Protein AF-A0A7S1ZHS6-F1 (afdb_monomer)

Organism: Trieres chinensis (NCBI:txid1514140)

Radius of gyration: 30.87 Å; Cα contacts (8 Å, |Δi|>4): 129; chains: 1; bounding box: 52×70×88 Å

Nearest PDB structures (foldseek):
  6zw4-assembly1_E  TM=8.119E-01  e=3.359E+00  Nostoc punctiforme
  6ox7-assembly1_C  TM=4.095E-01  e=5.099E-01  Homo sapiens
  6ek7-assembly1_A  TM=5.085E-01  e=3.161E+00  Yersinia enterocolitica

Foldseek 3Di:
DDDDDDDDDDDPDDQDFDFDWDDDDPPDTDGDGDDDDPPDDDDDDDDDDDDDDDDDDDDDDDDDDDDDDDDDDDDPDDPPPPPPPPPPPPPQQDPVNLVVLVVVLVVLVVVLVVLVVVLVVLVVVLVVLVVVLVVLVVPQDPVNVVPPPVSVVVSVVSVVVSVVSVVVSVVSVVVSVVSVVVSVVSVVVSVVSVVSNCVSCVVDPVVPPD

Mean predicted aligned error: 17.46 Å

Structure (mmCIF, N/CA/C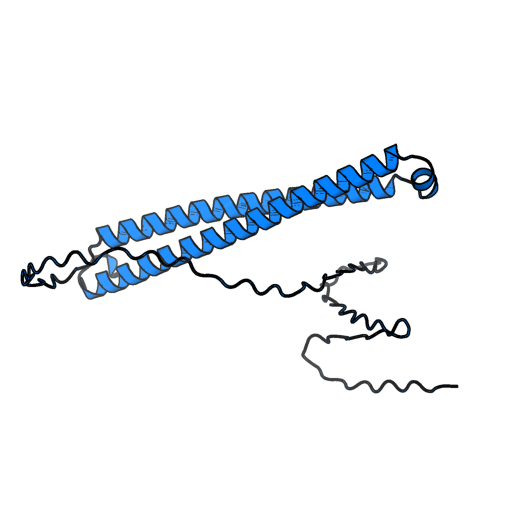/O backbone):
data_AF-A0A7S1ZHS6-F1
#
_entry.id   AF-A0A7S1ZHS6-F1
#
loop_
_atom_site.group_PDB
_atom_site.id
_atom_site.type_symbol
_atom_site.label_atom_id
_atom_site.label_alt_id
_atom_site.label_comp_id
_atom_site.label_asym_id
_atom_site.label_entity_id
_atom_site.label_seq_id
_atom_site.pdbx_PDB_ins_code
_atom_site.Cartn_x
_atom_site.Cartn_y
_atom_site.Cartn_z
_atom_site.occupancy
_atom_site.B_iso_or_equiv
_atom_site.auth_seq_id
_atom_site.auth_comp_id
_atom_site.auth_asym_id
_atom_site.auth_atom_id
_atom_site.pdbx_PDB_model_num
ATOM 1 N N . MET A 1 1 ? -16.591 4.518 -56.746 1.00 37.53 1 MET A N 1
ATOM 2 C CA . MET A 1 1 ? -17.350 5.569 -56.035 1.00 37.53 1 MET A CA 1
ATOM 3 C C . MET A 1 1 ? -18.211 4.899 -54.979 1.00 37.53 1 MET A C 1
ATOM 5 O O . MET A 1 1 ? -19.163 4.225 -55.342 1.00 37.53 1 MET A O 1
ATOM 9 N N . ALA A 1 2 ? -17.844 5.022 -53.703 1.00 32.25 2 ALA A N 1
ATOM 10 C CA . ALA A 1 2 ? -18.627 4.534 -52.571 1.00 32.25 2 ALA A CA 1
ATOM 11 C C . ALA A 1 2 ? -18.857 5.711 -51.612 1.00 32.25 2 ALA A C 1
ATOM 13 O O . ALA A 1 2 ? -17.913 6.405 -51.241 1.00 32.25 2 ALA A O 1
ATOM 14 N N . PHE A 1 3 ? -20.124 5.970 -51.299 1.00 34.00 3 PHE A N 1
ATOM 15 C CA . PHE A 1 3 ? -20.582 7.048 -50.427 1.00 34.00 3 PHE A CA 1
ATOM 16 C C . PHE A 1 3 ? -20.394 6.656 -48.956 1.00 34.00 3 PHE A C 1
ATOM 18 O O . PHE A 1 3 ? -20.941 5.645 -48.526 1.00 34.00 3 PHE A O 1
ATOM 25 N N . PHE A 1 4 ? -19.710 7.488 -48.167 1.00 33.12 4 PHE A N 1
ATOM 26 C CA . PHE A 1 4 ? -19.776 7.444 -46.703 1.00 33.12 4 PHE A CA 1
ATOM 27 C C . PHE A 1 4 ? -20.664 8.592 -46.212 1.00 33.12 4 PHE A C 1
ATOM 29 O O . PHE A 1 4 ? -20.289 9.761 -46.274 1.00 33.12 4 PHE A O 1
ATOM 36 N N . ARG A 1 5 ? -21.866 8.254 -45.735 1.00 35.94 5 ARG A N 1
ATOM 37 C CA . ARG A 1 5 ? -22.707 9.143 -44.925 1.00 35.94 5 ARG A CA 1
ATOM 38 C C . ARG A 1 5 ? -22.398 8.870 -43.455 1.00 35.94 5 ARG A C 1
ATOM 40 O O . ARG A 1 5 ? -22.750 7.808 -42.956 1.00 35.94 5 ARG A O 1
ATOM 47 N N . TYR A 1 6 ? -21.796 9.832 -42.760 1.00 38.06 6 TYR A N 1
ATOM 48 C CA . TYR A 1 6 ? -21.761 9.841 -41.297 1.00 38.06 6 TYR A CA 1
ATOM 49 C C . TYR A 1 6 ? -22.978 10.611 -40.780 1.00 38.06 6 TYR A C 1
ATOM 51 O O . TYR A 1 6 ? -23.082 11.825 -40.951 1.00 38.06 6 TYR A O 1
ATOM 59 N N . GLY A 1 7 ? -23.925 9.890 -40.181 1.00 34.59 7 GLY A N 1
ATOM 60 C CA . GLY A 1 7 ? -24.988 10.477 -39.374 1.00 34.59 7 GLY A CA 1
ATOM 61 C C . GLY A 1 7 ? -24.476 10.711 -37.956 1.00 34.59 7 GLY A C 1
ATOM 62 O O . GLY A 1 7 ? -24.289 9.758 -37.207 1.00 34.59 7 GLY A O 1
ATOM 63 N N . CYS A 1 8 ? -24.244 11.969 -37.585 1.00 35.41 8 CYS A N 1
ATOM 64 C CA . CYS A 1 8 ? -23.943 12.354 -36.206 1.00 35.41 8 CYS A CA 1
ATOM 65 C C . CYS A 1 8 ? -25.243 12.454 -35.397 1.00 35.41 8 CYS A C 1
ATOM 67 O O . CYS A 1 8 ? -25.957 13.453 -35.489 1.00 35.41 8 CYS A O 1
ATOM 69 N N . LEU A 1 9 ? -25.529 11.453 -34.564 1.00 40.00 9 LEU A N 1
ATOM 70 C CA . LEU A 1 9 ? -26.470 11.597 -33.454 1.00 40.00 9 LEU A CA 1
ATOM 71 C C . LEU A 1 9 ? -25.737 12.257 -32.279 1.00 40.00 9 LEU A C 1
ATOM 73 O O . LEU A 1 9 ? -24.867 11.667 -31.645 1.00 40.00 9 LEU A O 1
ATOM 77 N N . ARG A 1 10 ? -26.075 13.524 -32.021 1.00 43.72 10 ARG A N 1
ATOM 78 C CA . ARG A 1 10 ? -25.677 14.270 -30.821 1.00 43.72 10 ARG A CA 1
ATOM 79 C C . ARG A 1 10 ? -26.485 13.751 -29.627 1.00 43.72 10 ARG A C 1
ATOM 81 O O . ARG A 1 10 ? -27.616 14.184 -29.438 1.00 43.72 10 ARG A O 1
ATOM 88 N N . SER A 1 11 ? -25.874 12.919 -28.792 1.00 36.66 11 SER A N 1
AT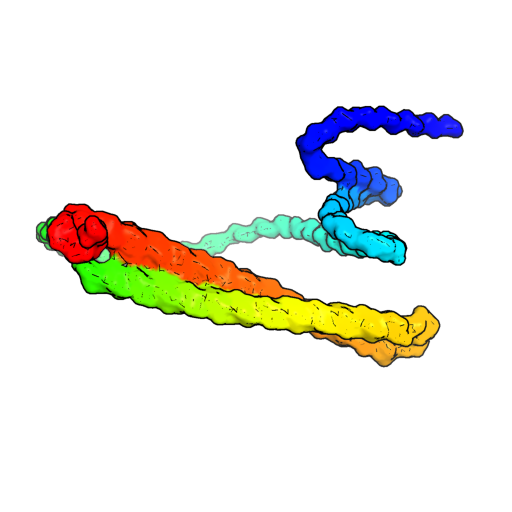OM 89 C CA . SER A 1 11 ? -26.313 12.719 -27.406 1.00 36.66 11 SER A CA 1
ATOM 90 C C . SER A 1 11 ? -25.271 13.332 -26.480 1.00 36.66 11 SER A C 1
ATOM 92 O O . SER A 1 11 ? -24.101 12.961 -26.501 1.00 36.66 11 SER A O 1
ATOM 94 N N . ARG A 1 12 ? -25.689 14.350 -25.724 1.00 51.38 12 ARG A N 1
ATOM 95 C CA . ARG A 1 12 ? -24.895 14.959 -24.655 1.00 51.38 12 ARG A CA 1
ATOM 96 C C . ARG A 1 12 ? -24.954 14.047 -23.428 1.00 51.38 12 ARG A C 1
ATOM 98 O O . ARG A 1 12 ? -26.024 13.531 -23.132 1.00 51.38 12 ARG A O 1
ATOM 105 N N . LEU A 1 13 ? -23.827 13.968 -22.717 1.00 48.91 13 LEU A N 1
ATOM 106 C CA . LEU A 1 13 ? -23.621 13.322 -21.411 1.00 48.91 13 LEU A CA 1
ATOM 107 C C . LEU A 1 13 ? -23.485 11.796 -21.447 1.00 48.91 13 LEU A C 1
ATOM 109 O O . LEU A 1 13 ? -24.378 11.096 -21.006 1.00 48.91 13 LEU A O 1
ATOM 113 N N . LEU A 1 14 ? -22.348 11.313 -21.951 1.00 50.59 14 LEU A N 1
ATOM 114 C CA . LEU A 1 14 ? -21.593 10.123 -21.515 1.00 50.59 14 LEU A CA 1
ATOM 115 C C . LEU A 1 14 ? -20.236 10.174 -22.260 1.00 50.59 14 LEU A C 1
ATOM 117 O O . LEU A 1 14 ? -20.203 10.699 -23.380 1.00 50.59 14 LEU A O 1
ATOM 121 N N . PRO A 1 15 ? -19.109 9.704 -21.687 1.00 45.34 15 PRO A N 1
ATOM 122 C CA . PRO A 1 15 ? -17.837 9.645 -22.405 1.00 45.34 15 PRO A CA 1
ATOM 123 C C . PRO A 1 15 ? -18.007 8.753 -23.639 1.00 45.34 15 PRO A C 1
ATOM 125 O O . PRO A 1 15 ? -18.284 7.559 -23.547 1.00 45.34 15 PRO A O 1
ATOM 128 N N . SER A 1 16 ? -17.916 9.369 -24.812 1.00 46.38 16 SER A N 1
ATOM 129 C CA . SER A 1 16 ? -18.114 8.729 -26.106 1.00 46.38 16 SER A CA 1
ATOM 130 C C . SER A 1 16 ? -17.002 7.714 -26.371 1.00 46.38 16 SER A C 1
ATOM 132 O O . SER A 1 16 ? -15.900 8.086 -26.770 1.00 46.38 16 SER A O 1
ATOM 134 N N . LEU A 1 17 ? -17.305 6.433 -26.165 1.00 46.34 17 LEU A N 1
ATOM 135 C CA . LEU A 1 17 ? -16.502 5.312 -26.644 1.00 46.34 17 LEU A CA 1
ATOM 136 C C . LEU A 1 17 ? -16.612 5.240 -28.172 1.00 46.34 17 LEU A C 1
ATOM 138 O O . LEU A 1 17 ? -17.626 4.810 -28.721 1.00 46.34 17 LEU A O 1
ATOM 142 N N . LEU A 1 18 ? -15.568 5.686 -28.868 1.00 50.09 18 LEU A N 1
ATOM 143 C CA . LEU A 1 18 ? -15.414 5.471 -30.304 1.00 50.09 18 LEU A CA 1
ATOM 144 C C . LEU A 1 18 ? -14.806 4.084 -30.517 1.00 50.09 18 LEU A C 1
ATOM 146 O O . LEU A 1 18 ? -13.599 3.894 -30.405 1.00 50.09 18 LEU A O 1
ATOM 150 N N . CYS A 1 19 ? -15.656 3.105 -30.811 1.00 41.56 19 CYS A N 1
ATOM 151 C CA . CYS A 1 19 ? -15.219 1.762 -31.169 1.00 41.56 19 CYS A CA 1
ATOM 152 C C . CYS A 1 19 ? -14.974 1.719 -32.685 1.00 41.56 19 CYS A C 1
ATOM 154 O O . CYS A 1 19 ? -15.925 1.737 -33.468 1.00 41.56 19 CYS A O 1
ATOM 156 N N . ALA A 1 20 ? -13.710 1.715 -33.109 1.00 49.16 20 ALA A N 1
ATOM 157 C CA . ALA A 1 20 ? -13.340 1.565 -34.512 1.00 49.16 20 ALA A CA 1
ATOM 158 C C . ALA A 1 20 ? -12.875 0.123 -34.750 1.00 49.16 20 ALA A C 1
ATOM 160 O O . ALA A 1 20 ? -11.881 -0.326 -34.186 1.00 49.16 20 ALA A O 1
ATOM 161 N N . THR A 1 21 ? -13.604 -0.618 -35.581 1.00 48.00 21 THR A N 1
ATOM 162 C CA . THR A 1 21 ? -13.220 -1.972 -35.992 1.00 48.00 21 THR A CA 1
ATOM 163 C C . THR A 1 21 ? -12.527 -1.903 -37.347 1.00 48.00 21 THR A C 1
ATOM 165 O O . THR A 1 21 ? -13.108 -1.455 -38.334 1.00 48.00 21 THR A O 1
ATOM 168 N N . ALA A 1 22 ? -11.264 -2.326 -37.398 1.00 49.38 22 ALA A N 1
ATOM 169 C CA . ALA A 1 22 ? -10.512 -2.458 -38.639 1.00 49.38 22 ALA A CA 1
ATOM 170 C C . ALA A 1 22 ? -10.355 -3.947 -38.969 1.00 49.38 22 ALA A C 1
ATOM 172 O O . ALA A 1 22 ? -9.841 -4.725 -38.167 1.00 49.38 22 ALA A O 1
ATOM 173 N N . VAL A 1 23 ? -10.817 -4.348 -40.155 1.00 44.56 23 VAL A N 1
ATOM 174 C CA . VAL A 1 23 ? -10.668 -5.718 -40.661 1.00 44.56 23 VAL A CA 1
ATOM 175 C C . VAL A 1 23 ? -9.424 -5.762 -41.542 1.00 44.56 23 VAL A C 1
ATOM 177 O O . VAL A 1 23 ? -9.417 -5.221 -42.648 1.00 44.56 23 VAL A O 1
ATOM 180 N N . LEU A 1 24 ? -8.361 -6.391 -41.042 1.00 45.78 24 LEU A N 1
ATOM 181 C CA . LEU A 1 24 ? -7.103 -6.595 -41.761 1.00 45.78 24 LEU A CA 1
ATOM 182 C C . LEU A 1 24 ? -7.091 -8.014 -42.349 1.00 45.78 24 LEU A C 1
ATOM 184 O O . LEU A 1 24 ? -6.487 -8.931 -41.806 1.00 45.78 24 LEU A O 1
ATOM 188 N N . GLY A 1 25 ? -7.778 -8.185 -43.480 1.00 56.09 25 GLY A N 1
ATOM 189 C CA . GLY A 1 25 ? -7.717 -9.403 -44.296 1.00 56.09 25 GLY A CA 1
ATOM 190 C C . GLY A 1 25 ? -8.595 -10.580 -43.831 1.00 56.09 25 GLY A C 1
ATOM 191 O O . GLY A 1 25 ? -9.274 -10.506 -42.803 1.00 56.09 25 GLY A O 1
ATOM 192 N N . PRO A 1 26 ? -8.645 -11.669 -44.627 1.00 46.19 26 PRO A N 1
ATOM 193 C CA . PRO A 1 26 ? -9.519 -12.807 -44.366 1.00 46.19 26 PRO A CA 1
ATOM 194 C C . PRO A 1 26 ? -9.005 -13.612 -43.166 1.00 46.19 26 PRO A C 1
ATOM 196 O O . PRO A 1 26 ? -8.083 -14.411 -43.293 1.00 46.19 26 PRO A O 1
ATOM 199 N N . GLY A 1 27 ? -9.621 -13.400 -42.001 1.00 51.97 27 GLY A N 1
ATOM 200 C CA . GLY A 1 27 ? -9.467 -14.266 -40.826 1.00 51.97 27 GLY A CA 1
ATOM 201 C C . GLY A 1 27 ? -9.023 -13.585 -39.531 1.00 51.97 27 GLY A C 1
ATOM 202 O O . GLY A 1 27 ? -9.041 -14.243 -38.496 1.00 51.97 27 GLY A O 1
ATOM 203 N N . ALA A 1 28 ? -8.681 -12.293 -39.544 1.00 40.38 28 ALA A N 1
ATOM 204 C CA . ALA A 1 28 ? -8.285 -11.566 -38.337 1.00 40.38 28 ALA A CA 1
ATOM 205 C C . ALA A 1 28 ? -9.134 -10.300 -38.145 1.00 40.38 28 ALA A C 1
ATOM 207 O O . ALA A 1 28 ? -9.036 -9.335 -38.905 1.00 40.38 28 ALA A O 1
ATOM 208 N N . VAL A 1 29 ? -9.971 -10.303 -37.106 1.00 44.25 29 VAL A N 1
ATOM 209 C CA . VAL A 1 29 ? -10.667 -9.104 -36.626 1.00 44.25 29 VAL A CA 1
ATOM 210 C C . VAL A 1 29 ? -9.912 -8.613 -35.399 1.00 44.25 29 VAL A C 1
ATOM 212 O O . VAL A 1 29 ? -9.957 -9.247 -34.348 1.00 44.25 29 VAL A O 1
ATOM 215 N N . VAL A 1 30 ? -9.203 -7.493 -35.533 1.00 47.81 30 VAL A N 1
ATOM 216 C CA . VAL A 1 30 ? -8.560 -6.824 -34.399 1.00 47.81 30 VAL A CA 1
ATOM 217 C C . VAL A 1 30 ? -9.503 -5.717 -33.942 1.00 47.81 30 VAL A C 1
ATOM 219 O O . VAL A 1 30 ? -9.697 -4.717 -34.634 1.00 47.81 30 VAL A O 1
ATOM 222 N N . ALA A 1 31 ? -10.138 -5.913 -32.789 1.00 45.62 31 ALA A N 1
ATOM 223 C CA . ALA A 1 31 ? -10.906 -4.859 -32.142 1.00 45.62 31 ALA A CA 1
ATOM 224 C C . ALA A 1 31 ? -9.923 -3.906 -31.449 1.00 45.62 31 ALA A C 1
ATOM 226 O O . ALA A 1 31 ? -9.252 -4.289 -30.493 1.00 45.62 31 ALA A O 1
ATOM 227 N N . VAL A 1 32 ? -9.810 -2.677 -31.956 1.00 47.56 32 VAL A N 1
ATOM 228 C CA . VAL A 1 32 ? -8.966 -1.638 -31.357 1.00 47.56 32 VAL A CA 1
ATOM 229 C C . VAL A 1 32 ? -9.861 -0.724 -30.531 1.00 47.56 32 VAL A C 1
ATOM 231 O O . VAL A 1 32 ? -10.582 0.118 -31.066 1.00 47.56 32 VAL A O 1
ATOM 234 N N . THR A 1 33 ? -9.825 -0.893 -29.213 1.00 47.94 33 THR A N 1
ATOM 235 C CA . THR A 1 33 ? -10.547 -0.020 -28.282 1.00 47.94 33 THR A CA 1
ATOM 236 C C . THR A 1 33 ? -9.626 1.126 -27.876 1.00 47.94 33 THR A C 1
ATOM 238 O O . THR A 1 33 ? -8.744 0.955 -27.038 1.00 47.94 33 THR A O 1
ATOM 241 N N . ALA A 1 34 ? -9.791 2.297 -28.493 1.00 47.62 34 ALA A N 1
ATOM 242 C CA . ALA A 1 34 ? -9.049 3.497 -28.117 1.00 47.62 34 ALA A CA 1
ATOM 243 C C . ALA A 1 34 ? -9.833 4.285 -27.056 1.00 47.62 34 ALA A C 1
ATOM 245 O O . ALA A 1 34 ? -10.930 4.778 -27.321 1.00 47.62 34 ALA A O 1
ATOM 246 N N . TYR A 1 35 ? -9.265 4.429 -25.860 1.00 42.38 35 TYR A N 1
ATOM 247 C CA . TYR A 1 35 ? -9.803 5.308 -24.824 1.00 42.38 35 TYR A CA 1
ATOM 248 C C . TYR A 1 35 ? -9.160 6.688 -24.970 1.00 42.38 35 TYR A C 1
ATOM 250 O O . TYR A 1 35 ? -7.965 6.855 -24.739 1.00 42.38 35 TYR A O 1
ATOM 258 N N . VAL A 1 36 ? -9.947 7.686 -25.374 1.00 46.47 36 VAL A N 1
ATOM 259 C CA . VAL A 1 36 ? -9.516 9.088 -25.346 1.00 46.47 36 VAL A CA 1
ATOM 260 C C . VAL A 1 36 ? -9.839 9.630 -23.959 1.00 46.47 36 VAL A C 1
ATOM 262 O O . VAL A 1 36 ? -10.987 9.964 -23.671 1.00 46.47 36 VAL A O 1
ATOM 265 N N . THR A 1 37 ? -8.843 9.696 -23.081 1.00 45.84 37 THR A N 1
ATOM 266 C CA . THR A 1 37 ? -8.978 10.409 -21.810 1.00 45.84 37 THR A CA 1
ATOM 267 C C . THR A 1 37 ? -8.998 11.918 -22.089 1.00 45.84 37 THR A C 1
ATOM 269 O O . THR A 1 37 ? -8.092 12.435 -22.750 1.00 45.84 37 THR A O 1
ATOM 272 N N . PRO A 1 38 ? -10.026 12.663 -21.640 1.00 42.56 38 PRO A N 1
ATOM 273 C CA . PRO A 1 38 ? -10.037 14.111 -21.780 1.00 42.56 38 PRO A CA 1
ATOM 274 C C . PRO A 1 38 ? -8.956 14.700 -20.868 1.00 42.56 38 PRO A C 1
ATOM 276 O O . PRO A 1 38 ? -9.128 14.818 -19.658 1.00 42.56 38 PRO A O 1
ATOM 279 N N . ARG A 1 39 ? -7.812 15.050 -21.459 1.00 41.88 39 ARG A N 1
ATOM 280 C CA . ARG A 1 39 ? -6.733 15.772 -20.783 1.00 41.88 39 ARG A CA 1
ATOM 281 C C . ARG A 1 39 ? -7.232 17.181 -20.454 1.00 41.88 39 ARG A C 1
ATOM 283 O O . ARG A 1 39 ? -7.553 17.946 -21.364 1.00 41.88 39 ARG A O 1
ATOM 290 N N . ALA A 1 40 ? -7.309 17.508 -19.163 1.00 43.91 40 ALA A N 1
ATOM 291 C CA . ALA A 1 40 ? -7.518 18.873 -18.692 1.00 43.91 40 ALA A CA 1
ATOM 292 C C . ALA A 1 40 ? -6.479 19.791 -19.354 1.00 43.91 40 ALA A C 1
ATOM 294 O O . ALA A 1 40 ? -5.293 19.464 -19.397 1.00 43.91 40 ALA A O 1
ATOM 295 N N . ALA A 1 41 ? -6.957 20.879 -19.954 1.00 45.59 41 ALA A N 1
ATOM 296 C CA . ALA A 1 41 ? -6.203 21.717 -20.873 1.00 45.59 41 ALA A CA 1
ATOM 297 C C . ALA A 1 41 ? -4.921 22.300 -20.254 1.00 45.59 41 ALA A C 1
ATOM 299 O O . ALA A 1 41 ? -5.007 23.007 -19.250 1.00 45.59 41 ALA A O 1
ATOM 300 N N . PRO A 1 42 ? -3.766 22.157 -20.925 1.00 46.34 42 PRO A N 1
ATOM 301 C CA . PRO A 1 42 ? -2.728 23.162 -20.885 1.00 46.34 42 PRO A CA 1
ATOM 302 C C . PRO A 1 42 ? -2.722 23.954 -22.194 1.00 46.34 42 PRO A C 1
ATOM 304 O O . PRO A 1 42 ? -2.911 23.438 -23.300 1.00 46.34 42 PRO A O 1
ATOM 307 N N . SER A 1 43 ? -2.529 25.252 -22.030 1.00 54.06 43 SER A N 1
ATOM 308 C CA . SER A 1 43 ? -2.291 26.210 -23.087 1.00 54.06 43 SER A CA 1
ATOM 309 C C . SER A 1 43 ? -1.015 25.865 -23.872 1.00 54.06 43 SER A C 1
ATOM 311 O O . SER A 1 43 ? -0.028 25.386 -23.326 1.00 54.06 43 SER A O 1
ATOM 313 N N . VAL A 1 44 ? -1.057 26.188 -25.167 1.00 49.94 44 VAL A N 1
ATOM 314 C CA . VAL A 1 44 ? 0.080 26.327 -26.094 1.00 49.94 44 VAL A CA 1
ATOM 315 C C . VAL A 1 44 ? 0.759 25.028 -26.572 1.00 49.94 44 VAL A C 1
ATOM 317 O O . VAL A 1 44 ? 1.704 24.516 -25.990 1.00 49.94 44 VAL A O 1
ATOM 320 N N . GLY A 1 45 ? 0.340 24.592 -27.768 1.00 52.50 45 GLY A N 1
ATOM 321 C CA . GLY A 1 45 ? 1.270 24.206 -28.838 1.00 52.50 45 GLY A CA 1
ATOM 322 C C . GLY A 1 45 ? 2.075 22.914 -28.671 1.00 52.50 45 GLY A C 1
ATOM 323 O O . GLY A 1 45 ? 3.290 22.946 -28.820 1.00 52.50 45 GLY A O 1
ATOM 324 N N . GLY A 1 46 ? 1.422 21.770 -28.447 1.00 45.69 46 GLY A N 1
ATOM 325 C CA . GLY A 1 46 ? 2.076 20.454 -28.460 1.00 45.69 46 GLY A CA 1
ATOM 326 C C . GLY A 1 46 ? 1.475 19.515 -29.507 1.00 45.69 46 GLY A C 1
ATOM 327 O O . GLY A 1 46 ? 0.267 19.283 -29.514 1.00 45.69 46 GLY A O 1
ATOM 328 N N . ARG A 1 47 ? 2.310 18.966 -30.398 1.00 51.41 47 ARG A N 1
ATOM 329 C CA . ARG A 1 47 ? 1.952 17.878 -31.328 1.00 51.41 47 ARG A CA 1
ATOM 330 C C . ARG A 1 47 ? 1.400 16.681 -30.539 1.00 51.41 47 ARG A C 1
ATOM 332 O O . ARG A 1 47 ? 2.056 16.191 -29.627 1.00 51.41 47 ARG A O 1
ATOM 339 N N . ALA A 1 48 ? 0.218 16.193 -30.915 1.00 41.88 48 ALA A N 1
ATOM 340 C CA . ALA A 1 48 ? -0.363 14.982 -30.345 1.00 41.88 48 ALA A CA 1
ATOM 341 C C . ALA A 1 48 ? 0.449 13.750 -30.782 1.00 41.88 48 ALA A C 1
ATOM 343 O O . ALA A 1 48 ? 0.436 13.381 -31.956 1.00 41.88 48 ALA A O 1
ATOM 344 N N . VAL A 1 49 ? 1.159 13.123 -29.843 1.00 48.34 49 VAL A N 1
ATOM 345 C CA . VAL A 1 49 ? 1.813 11.824 -30.045 1.00 48.34 49 VAL A CA 1
ATOM 346 C C . VAL A 1 49 ? 0.818 10.744 -29.623 1.00 48.34 49 VAL A C 1
ATOM 348 O O . VAL A 1 49 ? 0.524 10.582 -28.441 1.00 48.34 49 VAL A O 1
ATOM 351 N N . ALA A 1 50 ? 0.246 10.040 -30.599 1.00 43.03 50 ALA A N 1
ATOM 352 C CA . ALA A 1 50 ? -0.617 8.893 -30.347 1.00 43.03 50 ALA A CA 1
ATOM 353 C C . ALA A 1 50 ? 0.246 7.709 -29.881 1.00 43.03 50 ALA A C 1
ATOM 355 O O . ALA A 1 50 ? 0.986 7.121 -30.669 1.00 43.03 50 ALA A O 1
ATOM 356 N N . ARG A 1 51 ? 0.174 7.368 -28.589 1.00 45.94 51 ARG A N 1
ATOM 357 C CA . ARG A 1 51 ? 0.855 6.198 -28.023 1.00 45.94 51 ARG A CA 1
ATOM 358 C C . ARG A 1 51 ? 0.000 4.963 -28.310 1.00 45.94 51 ARG A C 1
ATOM 360 O O . ARG A 1 51 ? -1.103 4.831 -27.789 1.00 45.94 51 ARG A O 1
ATOM 367 N N . THR A 1 52 ? 0.494 4.092 -29.185 1.00 42.69 52 THR A N 1
ATOM 368 C CA . THR A 1 52 ? -0.184 2.845 -29.562 1.00 42.69 52 THR A CA 1
ATOM 369 C C . THR A 1 52 ? 0.355 1.735 -28.669 1.00 42.69 52 THR A C 1
ATOM 371 O O . THR A 1 52 ? 1.513 1.357 -28.806 1.00 42.69 52 THR A O 1
ATOM 374 N N . VAL A 1 53 ? -0.454 1.236 -27.736 1.00 44.78 53 VAL A N 1
ATOM 375 C CA . VAL A 1 53 ? -0.100 0.068 -26.917 1.00 44.78 53 VAL A CA 1
ATOM 376 C C . VAL A 1 53 ? -0.863 -1.123 -27.484 1.00 44.78 53 VAL A C 1
ATOM 378 O O . VAL A 1 53 ? -2.073 -1.240 -27.309 1.00 44.78 53 VAL A O 1
ATOM 381 N N . ALA A 1 54 ? -0.169 -1.973 -28.238 1.00 40.78 54 ALA A N 1
ATOM 382 C CA . ALA A 1 54 ? -0.721 -3.228 -28.726 1.00 40.78 54 ALA A CA 1
ATOM 383 C C . ALA A 1 54 ? -0.626 -4.269 -27.602 1.00 40.78 54 ALA A C 1
ATOM 385 O O . ALA A 1 54 ? 0.447 -4.796 -27.326 1.00 40.78 54 ALA A O 1
ATOM 386 N N . SER A 1 55 ? -1.746 -4.541 -26.930 1.00 46.81 55 SER A N 1
ATOM 387 C CA . SER A 1 55 ? -1.865 -5.657 -25.991 1.00 46.81 55 SER A CA 1
ATOM 388 C C . SER A 1 55 ? -2.350 -6.885 -26.759 1.00 46.81 55 SER A C 1
ATOM 390 O O . SER A 1 55 ? -3.506 -6.961 -27.175 1.00 46.81 55 SER A O 1
ATOM 392 N N . SER A 1 56 ? -1.448 -7.828 -27.011 1.00 47.72 56 SER A N 1
ATOM 393 C CA . SER A 1 56 ? -1.786 -9.143 -27.551 1.00 47.72 56 SER A CA 1
ATOM 394 C C . SER A 1 56 ? -2.048 -10.100 -26.391 1.00 47.72 56 SER A C 1
ATOM 396 O O . SER A 1 56 ? -1.107 -10.596 -25.774 1.00 47.72 56 SER A O 1
ATOM 398 N N . ALA A 1 57 ? -3.319 -10.354 -26.083 1.00 46.12 57 ALA A N 1
ATOM 399 C CA . ALA A 1 57 ? -3.708 -11.390 -25.133 1.00 46.12 57 ALA A CA 1
ATOM 400 C C . ALA A 1 57 ? -3.614 -12.782 -25.800 1.00 46.12 57 ALA A C 1
ATOM 402 O O . ALA A 1 57 ? -4.253 -12.994 -26.836 1.00 46.12 57 ALA A O 1
ATOM 403 N N . PRO A 1 58 ? -2.850 -13.742 -25.249 1.00 52.12 58 PRO A N 1
ATOM 404 C CA . PRO A 1 58 ? -2.868 -15.117 -25.727 1.00 52.12 58 PRO A CA 1
ATOM 405 C C . PRO A 1 58 ? -4.114 -15.856 -25.215 1.00 52.12 58 PRO A C 1
ATOM 407 O O . PRO A 1 58 ? -4.415 -15.873 -24.023 1.00 52.12 58 PRO A O 1
ATOM 410 N N . LEU A 1 59 ? -4.828 -16.492 -26.145 1.00 48.81 59 LEU A N 1
ATOM 411 C CA . LEU A 1 59 ? -5.896 -17.456 -25.882 1.00 48.81 59 LEU A CA 1
ATOM 412 C C . LEU A 1 59 ? -5.316 -18.666 -25.132 1.00 48.81 59 LEU A C 1
ATOM 414 O O . LEU A 1 59 ? -4.525 -19.425 -25.691 1.00 48.81 59 LEU A O 1
ATOM 418 N N . ALA A 1 60 ? -5.706 -18.844 -23.870 1.00 46.44 60 ALA A N 1
ATOM 419 C CA . ALA A 1 60 ? -5.338 -20.008 -23.070 1.00 46.44 60 ALA A CA 1
ATOM 420 C C . ALA A 1 60 ? -6.153 -21.249 -23.499 1.00 46.44 60 ALA A C 1
ATOM 422 O O . ALA A 1 60 ? -7.382 -21.164 -23.587 1.00 46.44 60 ALA A O 1
ATOM 423 N N . PRO A 1 61 ? -5.518 -22.410 -23.746 1.00 58.34 61 PRO A N 1
ATOM 424 C CA . PRO A 1 61 ? -6.231 -23.669 -23.916 1.00 58.34 61 PRO A CA 1
ATOM 425 C C . PRO A 1 61 ? -6.695 -24.224 -22.562 1.00 58.34 61 PRO A C 1
ATOM 427 O O . PRO A 1 61 ? -5.953 -24.249 -21.581 1.00 58.34 61 PRO A O 1
ATOM 430 N N . ALA A 1 62 ? -7.941 -24.694 -22.536 1.00 50.50 62 ALA A N 1
ATOM 431 C CA . ALA A 1 62 ? -8.531 -25.417 -21.422 1.00 50.50 62 ALA A CA 1
ATOM 432 C C . ALA A 1 62 ? -7.853 -26.785 -21.237 1.00 50.50 62 ALA A C 1
ATOM 434 O O . ALA A 1 62 ? -7.795 -27.584 -22.172 1.00 50.50 62 ALA A O 1
ATOM 435 N N . SER A 1 63 ? -7.418 -27.072 -20.010 1.00 59.19 63 SER A N 1
ATOM 436 C CA . SER A 1 63 ? -6.971 -28.400 -19.581 1.00 59.19 63 SER A CA 1
ATOM 437 C C . SER A 1 63 ? -7.944 -28.954 -18.539 1.00 59.19 63 SER A C 1
ATOM 439 O O . SER A 1 63 ? -8.102 -28.340 -17.483 1.00 59.19 63 SER A O 1
ATOM 441 N N . PRO A 1 64 ? -8.579 -30.112 -18.782 1.00 59.91 64 PRO A N 1
ATOM 442 C CA . PRO A 1 64 ? -9.272 -30.871 -17.756 1.00 59.91 64 PRO A CA 1
ATOM 443 C C . PRO A 1 64 ? -8.287 -31.853 -17.111 1.00 59.91 64 PRO A C 1
ATOM 445 O O . PRO A 1 64 ? -7.785 -32.755 -17.779 1.00 59.91 64 PRO A O 1
ATOM 448 N N . PHE A 1 65 ? -8.030 -31.723 -15.809 1.00 51.66 65 PHE A N 1
ATOM 449 C CA . PHE A 1 65 ? -7.449 -32.823 -15.042 1.00 51.66 65 PHE A CA 1
ATOM 450 C C . PHE A 1 65 ? -8.259 -33.075 -13.777 1.00 51.66 65 PHE A C 1
ATOM 452 O O . PHE A 1 65 ? -8.313 -32.274 -12.849 1.00 51.66 65 PHE A O 1
ATOM 459 N N . SER A 1 66 ? -8.926 -34.221 -13.814 1.00 54.25 66 SER A N 1
ATOM 460 C CA . SER A 1 66 ? -9.592 -34.891 -12.713 1.00 54.25 66 SER A CA 1
ATOM 461 C C . SER A 1 66 ? -8.600 -35.888 -12.112 1.00 54.25 66 SER A C 1
ATOM 463 O O . SER A 1 66 ? -7.977 -36.615 -12.884 1.00 54.25 66 SER A O 1
ATOM 465 N N . ALA A 1 67 ? -8.453 -35.933 -10.784 1.00 40.09 67 ALA A N 1
ATOM 466 C CA . ALA A 1 67 ? -8.387 -37.179 -10.006 1.00 40.09 67 ALA A CA 1
ATOM 467 C C . ALA A 1 67 ? -8.099 -36.925 -8.514 1.00 40.09 67 ALA A C 1
ATOM 469 O O . ALA A 1 67 ? -7.078 -36.362 -8.131 1.00 40.09 67 ALA A O 1
ATOM 470 N N . SER A 1 68 ? -9.041 -37.419 -7.711 1.00 49.28 68 SER A N 1
ATOM 471 C CA . SER A 1 68 ? -8.974 -37.945 -6.346 1.00 49.28 68 SER A CA 1
ATOM 472 C C . SER A 1 68 ? -7.625 -38.020 -5.625 1.00 49.28 68 SER A C 1
ATOM 474 O O . SER A 1 68 ? -6.730 -38.763 -6.020 1.00 49.28 68 SER A O 1
ATOM 476 N N . ALA A 1 69 ? -7.616 -37.472 -4.409 1.00 51.88 69 ALA A N 1
ATOM 477 C CA . ALA A 1 69 ? -6.919 -38.070 -3.276 1.00 51.88 69 ALA A CA 1
ATOM 478 C C . ALA A 1 69 ? -7.903 -38.198 -2.105 1.00 51.88 69 ALA A C 1
ATOM 480 O O . ALA A 1 69 ? -8.155 -37.265 -1.349 1.00 51.88 69 ALA A O 1
ATOM 481 N N . SER A 1 70 ? -8.507 -39.377 -2.008 1.00 51.66 70 SER A N 1
ATOM 482 C CA . SER A 1 70 ? -9.245 -39.855 -0.849 1.00 51.66 70 SER A CA 1
ATOM 483 C C . SER A 1 70 ? -8.255 -40.255 0.242 1.00 51.66 70 SER A C 1
ATOM 485 O O . SER A 1 70 ? -7.568 -41.267 0.107 1.00 51.66 70 SER A O 1
ATOM 487 N N . SER A 1 71 ? -8.203 -39.494 1.331 1.00 51.44 71 SER A N 1
ATOM 488 C CA . SER A 1 71 ? -7.617 -39.939 2.593 1.00 51.44 71 SER A CA 1
ATOM 489 C C . SER A 1 71 ? -8.739 -40.203 3.591 1.00 51.44 71 SER A C 1
ATOM 491 O O . SER A 1 71 ? -9.307 -39.311 4.215 1.00 51.44 71 SER A O 1
ATOM 493 N N . SER A 1 72 ? -9.069 -41.485 3.719 1.00 59.38 72 SER A N 1
ATOM 494 C CA . SER A 1 72 ? -9.780 -42.021 4.868 1.00 59.38 72 SER A CA 1
ATOM 495 C C . SER A 1 72 ? -8.950 -41.744 6.120 1.00 59.38 72 SER A C 1
ATOM 497 O O . SER A 1 72 ? -7.860 -42.295 6.264 1.00 59.38 72 SER A O 1
ATOM 499 N N . PHE A 1 73 ? -9.457 -40.919 7.034 1.00 59.91 73 PHE A N 1
ATOM 500 C CA . PHE A 1 73 ? -8.980 -40.932 8.410 1.00 59.91 73 PHE A CA 1
ATOM 501 C C . PHE A 1 73 ? -10.128 -41.321 9.327 1.00 59.91 73 PHE A C 1
ATOM 503 O O . PHE A 1 73 ? -11.201 -40.718 9.337 1.00 59.91 73 PHE A O 1
ATOM 510 N N . SER A 1 74 ? -9.889 -42.428 10.010 1.00 55.88 74 SER A N 1
ATOM 511 C CA . SER A 1 74 ? -10.843 -43.203 10.771 1.00 55.88 74 SER A CA 1
ATOM 512 C C . SER A 1 74 ? -11.468 -42.404 11.903 1.00 55.88 74 SER A C 1
ATOM 514 O O . SER A 1 74 ? -10.800 -41.746 12.697 1.00 55.88 74 SER A O 1
ATOM 516 N N . SER A 1 75 ? -12.780 -42.554 11.997 1.00 47.12 75 SER A N 1
ATOM 517 C CA . SER A 1 75 ? -13.613 -42.172 13.121 1.00 47.12 75 SER A CA 1
ATOM 518 C C . SER A 1 75 ? -13.152 -42.907 14.386 1.00 47.12 75 SER A C 1
ATOM 520 O O . SER A 1 75 ? -13.420 -44.096 14.548 1.00 47.12 75 SER A O 1
ATOM 522 N N . PHE A 1 76 ? -12.484 -42.205 15.302 1.00 59.19 76 PHE A N 1
ATOM 523 C CA . PHE A 1 76 ? -12.366 -42.645 16.692 1.00 59.19 76 PHE A CA 1
ATOM 524 C C . PHE A 1 76 ? -13.489 -41.968 17.484 1.00 59.19 76 PHE A C 1
ATOM 526 O O . PHE A 1 76 ? -13.385 -40.823 17.917 1.00 59.19 76 PHE A O 1
ATOM 533 N N . PHE A 1 77 ? -14.618 -42.670 17.578 1.00 49.97 77 PHE A N 1
ATOM 534 C CA . PHE A 1 77 ? -15.750 -42.299 18.419 1.00 49.97 77 PHE A CA 1
ATOM 535 C C . PHE A 1 77 ? -15.329 -42.373 19.895 1.00 49.97 77 PHE A C 1
ATOM 537 O O . PHE A 1 77 ? -15.154 -43.463 20.433 1.00 49.97 77 PHE A O 1
ATOM 544 N N . SER A 1 78 ? -15.229 -41.221 20.557 1.00 50.50 78 SER A N 1
ATOM 545 C CA . SER A 1 78 ? -15.322 -41.117 22.017 1.00 50.50 78 SER A CA 1
ATOM 546 C C . SER A 1 78 ? -16.673 -40.495 22.371 1.00 50.50 78 SER A C 1
ATOM 548 O O . SER A 1 78 ? -16.852 -39.295 22.158 1.00 50.50 78 SER A O 1
ATOM 550 N N . PRO A 1 79 ? -17.640 -41.257 22.913 1.00 55.34 79 PRO A N 1
ATOM 551 C CA . PRO A 1 79 ? -18.855 -40.691 23.467 1.00 55.34 79 PRO A CA 1
ATOM 552 C C . PRO A 1 79 ? -18.577 -40.287 24.918 1.00 55.34 79 PRO A C 1
ATOM 554 O O . PRO A 1 79 ? -18.890 -41.021 25.851 1.00 55.34 79 PRO A O 1
ATOM 557 N N . PHE A 1 80 ? -17.978 -39.114 25.122 1.00 51.56 80 PHE A N 1
ATOM 558 C CA . PHE A 1 80 ? -18.082 -38.432 26.410 1.00 51.56 80 PHE A CA 1
ATOM 559 C C . PHE A 1 80 ? -19.035 -37.255 26.242 1.00 51.56 80 PHE A C 1
ATOM 561 O O . PHE A 1 80 ? -18.637 -36.126 25.964 1.00 51.56 80 PHE A O 1
ATOM 568 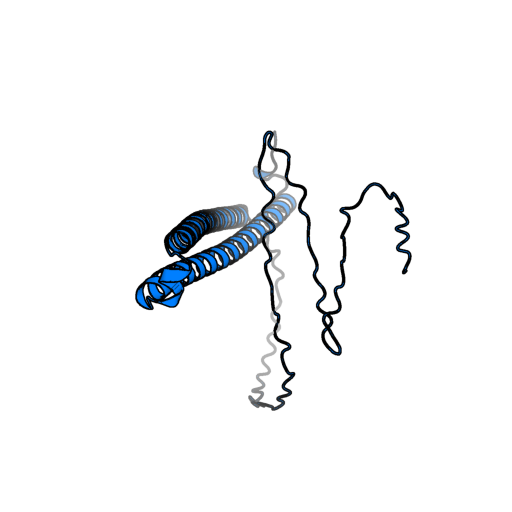N N . ALA A 1 81 ? -20.327 -37.555 26.368 1.00 53.44 81 ALA A N 1
ATOM 569 C CA . ALA A 1 81 ? -21.370 -36.559 26.538 1.00 53.44 81 ALA A CA 1
ATOM 570 C C . ALA A 1 81 ? -21.228 -35.930 27.935 1.00 53.44 81 ALA A C 1
ATOM 572 O O . ALA A 1 81 ? -21.983 -36.236 28.854 1.00 53.44 81 ALA A O 1
ATOM 573 N N . ALA A 1 82 ? -20.234 -35.059 28.101 1.00 53.38 82 ALA A N 1
ATOM 574 C CA . ALA A 1 82 ? -20.300 -34.027 29.117 1.00 53.38 82 ALA A CA 1
ATOM 575 C C . ALA A 1 82 ? -21.249 -32.959 28.584 1.00 53.38 82 ALA A C 1
ATOM 577 O O . ALA A 1 82 ? -20.926 -32.236 27.643 1.00 53.38 82 ALA A O 1
ATOM 578 N N . ALA A 1 83 ? -22.434 -32.882 29.185 1.00 53.47 83 ALA A N 1
ATOM 579 C CA . ALA A 1 83 ? -23.273 -31.704 29.105 1.00 53.47 83 ALA A CA 1
ATOM 580 C C . ALA A 1 83 ? -22.474 -30.529 29.690 1.00 53.47 83 ALA A C 1
ATOM 582 O O . ALA A 1 83 ? -22.510 -30.268 30.891 1.00 53.47 83 ALA A O 1
ATOM 583 N N . VAL A 1 84 ? -21.696 -29.853 28.840 1.00 52.78 84 VAL A N 1
ATOM 584 C CA . VAL A 1 84 ? -21.211 -28.507 29.114 1.00 52.78 84 VAL A CA 1
ATOM 585 C C . VAL A 1 84 ? -22.473 -27.668 29.182 1.00 52.78 84 VAL A C 1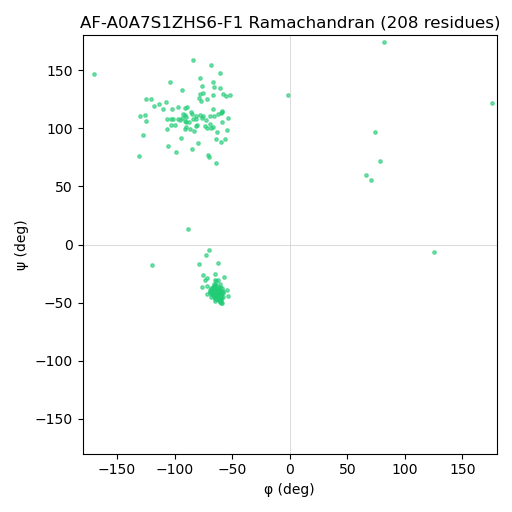
ATOM 587 O O . VAL A 1 84 ? -23.055 -27.306 28.162 1.00 52.78 84 VAL A O 1
ATOM 590 N N . ALA A 1 85 ? -22.943 -27.442 30.407 1.00 54.28 85 ALA A N 1
ATOM 591 C CA . ALA A 1 85 ? -23.817 -26.334 30.723 1.00 54.28 85 ALA A CA 1
ATOM 592 C C . ALA A 1 85 ? -23.057 -25.084 30.279 1.00 54.28 85 ALA A C 1
ATOM 594 O O . ALA A 1 85 ? -22.196 -24.571 30.992 1.00 54.28 85 ALA A O 1
ATOM 595 N N . GLY A 1 86 ? -23.284 -24.696 29.025 1.00 51.19 86 GLY A N 1
ATOM 596 C CA . GLY A 1 86 ? -22.768 -23.479 28.448 1.00 51.19 86 GLY A CA 1
ATOM 597 C C . GLY A 1 86 ? -23.395 -22.345 29.225 1.00 51.19 86 GLY A C 1
ATOM 598 O O . GLY A 1 86 ? -24.486 -21.897 28.887 1.00 51.19 86 GLY A O 1
ATOM 599 N N . SER A 1 87 ? -22.721 -21.916 30.291 1.00 51.78 87 SER A N 1
ATOM 600 C CA . SER A 1 87 ? -22.883 -20.567 30.797 1.00 51.78 87 SER A CA 1
ATOM 601 C C . SER A 1 87 ? -22.595 -19.666 29.612 1.00 51.78 87 SER A C 1
ATOM 603 O O . SER A 1 87 ? -21.440 -19.417 29.270 1.00 51.78 87 SER A O 1
ATOM 605 N N . THR A 1 88 ? -23.658 -19.204 28.964 1.00 52.66 88 THR A N 1
ATOM 606 C CA . THR A 1 88 ? -23.659 -17.984 28.171 1.00 52.66 88 THR A CA 1
ATOM 607 C C . THR A 1 88 ? -23.383 -16.852 29.153 1.00 52.66 88 THR A C 1
ATOM 609 O O . THR A 1 88 ? -24.284 -16.118 29.552 1.00 52.66 88 THR A O 1
ATOM 612 N N . ALA A 1 89 ? -22.149 -16.792 29.654 1.00 63.09 89 ALA A N 1
ATOM 613 C CA . ALA A 1 89 ? -21.659 -15.634 30.359 1.00 63.09 89 ALA A CA 1
ATOM 614 C C . ALA A 1 89 ? -21.782 -14.501 29.348 1.00 63.09 89 ALA A C 1
ATOM 616 O O . ALA A 1 89 ? -21.186 -14.571 28.271 1.00 63.09 89 ALA A O 1
ATOM 617 N N . LEU A 1 90 ? -22.653 -13.540 29.650 1.00 74.44 90 LEU A N 1
ATOM 618 C CA . LEU A 1 90 ? -22.790 -12.326 28.864 1.00 74.44 90 LEU A CA 1
ATOM 619 C C . LEU A 1 90 ? -21.384 -11.729 28.768 1.00 74.44 90 LEU A C 1
ATOM 621 O O . LEU A 1 90 ? -20.801 -11.341 29.781 1.00 74.44 90 LEU A O 1
ATOM 625 N N . ARG A 1 91 ? -20.789 -11.795 27.575 1.00 79.00 91 ARG A N 1
ATOM 626 C CA . ARG A 1 91 ? -19.449 -11.273 27.331 1.00 79.00 91 ARG A CA 1
ATOM 627 C C . ARG A 1 91 ? -19.600 -9.769 27.160 1.00 79.00 91 ARG A C 1
ATOM 629 O O . ARG A 1 91 ? -19.815 -9.308 26.048 1.00 79.00 91 ARG A O 1
ATOM 636 N N . LEU A 1 92 ? -19.554 -9.060 28.281 1.00 88.81 92 LEU A N 1
ATOM 637 C CA . LEU A 1 92 ? -19.557 -7.602 28.311 1.00 88.81 92 LEU A CA 1
ATOM 638 C C . LEU A 1 92 ? -18.269 -7.088 27.663 1.00 88.81 92 LEU A C 1
ATOM 640 O O . LEU A 1 92 ? -17.194 -7.634 27.932 1.00 88.81 92 LEU A O 1
ATOM 644 N N . VAL A 1 93 ? -18.382 -6.068 26.814 1.00 93.12 93 VAL A N 1
ATOM 645 C CA . VAL A 1 93 ? -17.221 -5.423 26.181 1.00 93.12 93 VAL A CA 1
ATOM 646 C C . VAL A 1 93 ? -16.680 -4.357 27.124 1.00 93.12 93 VAL A C 1
ATOM 648 O O . VAL A 1 93 ? -17.352 -3.370 27.421 1.00 93.12 93 VAL A O 1
ATOM 651 N N . THR A 1 94 ? -15.467 -4.556 27.634 1.00 93.81 94 THR A N 1
ATOM 652 C CA . THR A 1 94 ? -14.856 -3.609 28.572 1.00 93.81 94 THR A CA 1
ATOM 653 C C . THR A 1 94 ? -14.172 -2.459 27.835 1.00 93.81 94 THR A C 1
ATOM 655 O O . THR A 1 94 ? -13.793 -2.592 26.675 1.00 93.81 94 THR A O 1
ATOM 658 N N . GLU A 1 95 ? -13.961 -1.332 28.519 1.00 93.81 95 GLU A N 1
ATOM 659 C CA . GLU A 1 95 ? -13.203 -0.194 27.974 1.00 93.81 95 GLU A CA 1
ATOM 660 C C . GLU A 1 95 ? -11.803 -0.618 27.496 1.00 93.81 95 GLU A C 1
ATOM 662 O O . GLU A 1 95 ? -11.346 -0.193 26.439 1.00 93.81 95 GLU A O 1
ATOM 667 N N . THR A 1 96 ? -11.138 -1.513 28.234 1.00 95.19 96 THR A N 1
ATOM 668 C CA . THR A 1 96 ? -9.820 -2.040 27.852 1.00 95.19 96 THR A CA 1
ATOM 669 C C . THR A 1 96 ? -9.869 -2.807 26.530 1.00 95.19 96 THR A C 1
ATOM 671 O O . THR A 1 96 ? -8.980 -2.623 25.705 1.00 95.19 96 THR A O 1
ATOM 674 N N . ASP A 1 97 ? -10.924 -3.596 26.286 1.00 94.06 97 ASP A N 1
ATOM 675 C CA . ASP A 1 97 ? -11.092 -4.311 25.013 1.00 94.06 97 ASP A CA 1
ATOM 676 C C . ASP A 1 97 ? -11.219 -3.330 23.834 1.00 94.06 97 ASP A C 1
ATOM 678 O O . ASP A 1 97 ? -10.632 -3.550 22.773 1.00 94.06 97 ASP A O 1
ATOM 682 N N . VAL A 1 98 ? -11.958 -2.230 24.023 1.00 95.62 98 VAL A N 1
ATOM 683 C CA . VAL A 1 98 ? -12.107 -1.174 23.009 1.00 95.62 98 VAL A CA 1
ATOM 684 C C . VAL A 1 98 ? -10.766 -0.487 22.751 1.00 95.62 98 VAL A C 1
ATOM 686 O O . VAL A 1 98 ? -10.353 -0.368 21.599 1.00 95.62 98 VAL A O 1
ATOM 689 N N . LEU A 1 99 ? -10.050 -0.086 23.805 1.00 95.69 99 LEU A N 1
ATOM 690 C CA . LEU A 1 99 ? -8.748 0.579 23.684 1.00 95.69 99 LEU A CA 1
ATOM 691 C C . LEU A 1 99 ? -7.701 -0.302 22.988 1.00 95.69 99 LEU A C 1
ATOM 693 O O . LEU A 1 99 ? -6.935 0.194 22.157 1.00 95.69 99 LEU A O 1
ATOM 697 N N . ASP A 1 100 ? -7.684 -1.603 23.276 1.00 97.06 100 ASP A N 1
ATOM 698 C CA . ASP A 1 100 ? -6.783 -2.556 22.623 1.00 97.06 100 ASP A CA 1
ATOM 699 C C . ASP A 1 100 ? -7.094 -2.695 21.123 1.00 97.06 100 ASP A C 1
ATOM 701 O O . ASP A 1 100 ? -6.173 -2.770 20.297 1.00 97.06 100 ASP A O 1
ATOM 705 N N . LEU A 1 101 ? -8.379 -2.688 20.746 1.00 96.81 101 LEU A N 1
ATOM 706 C CA . LEU A 1 101 ? -8.810 -2.718 19.346 1.00 96.81 101 LEU A CA 1
ATOM 707 C C . LEU A 1 101 ? -8.456 -1.426 18.606 1.00 96.81 101 LEU A C 1
ATOM 709 O O . LEU A 1 101 ? -7.898 -1.505 17.512 1.00 96.81 101 LEU A O 1
ATOM 713 N N . VAL A 1 102 ? -8.700 -0.259 19.211 1.00 97.69 102 VAL A N 1
ATOM 714 C CA . VAL A 1 102 ? -8.318 1.045 18.639 1.00 97.69 102 VAL A CA 1
ATOM 715 C C . VAL A 1 102 ? -6.804 1.112 18.441 1.00 97.69 102 VAL A C 1
ATOM 717 O O . VAL A 1 102 ? -6.336 1.375 17.337 1.00 97.69 102 VAL A O 1
ATOM 720 N N . THR A 1 103 ? -6.024 0.750 19.462 1.00 98.06 103 THR A N 1
ATOM 721 C CA . THR A 1 103 ? -4.553 0.710 19.375 1.00 98.06 103 THR A CA 1
ATOM 722 C C . THR A 1 103 ? -4.077 -0.236 18.266 1.00 98.06 103 THR A C 1
ATOM 724 O O . THR A 1 103 ? -3.080 0.017 17.585 1.00 98.06 103 THR A O 1
ATOM 727 N N . SER A 1 104 ? -4.770 -1.360 18.073 1.00 97.69 104 SER A N 1
ATOM 728 C CA . SER A 1 104 ? -4.452 -2.311 17.005 1.00 97.69 104 SER A CA 1
ATOM 729 C C . SER A 1 104 ? -4.768 -1.746 15.619 1.00 97.69 104 SER A C 1
ATOM 731 O O . SER A 1 104 ? -3.956 -1.916 14.708 1.00 97.69 104 SER A O 1
ATOM 733 N N . ALA A 1 105 ? -5.896 -1.048 15.469 1.00 98.12 105 ALA A N 1
ATOM 734 C CA 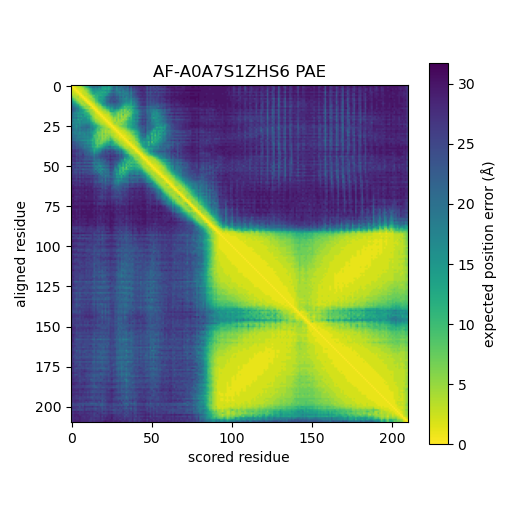. ALA A 1 105 ? -6.274 -0.364 14.236 1.00 98.12 105 ALA A CA 1
ATOM 735 C C . ALA A 1 105 ? -5.274 0.749 13.878 1.00 98.12 105 ALA A C 1
ATOM 737 O O . ALA A 1 105 ? -4.809 0.807 12.743 1.00 98.12 105 ALA A O 1
ATOM 738 N N . GLU A 1 106 ? -4.855 1.564 14.850 1.00 98.19 106 GLU A N 1
ATOM 739 C CA . GLU A 1 106 ? -3.842 2.612 14.654 1.00 98.19 106 GLU A CA 1
ATOM 740 C C . GLU A 1 106 ? -2.504 2.037 14.171 1.00 98.19 106 GLU A C 1
ATOM 742 O O . GLU A 1 106 ? -1.933 2.508 13.186 1.00 98.19 106 GLU A O 1
ATOM 747 N N . ARG A 1 107 ? -2.019 0.962 14.808 1.00 98.38 107 ARG A N 1
ATOM 748 C CA . ARG A 1 107 ? -0.783 0.282 14.381 1.00 98.38 107 ARG A CA 1
ATOM 749 C C . ARG A 1 107 ? -0.900 -0.332 12.988 1.00 98.38 107 ARG A C 1
ATOM 751 O O . ARG A 1 107 ? 0.094 -0.399 12.266 1.00 98.38 107 ARG A O 1
ATOM 758 N N . ALA A 1 108 ? -2.073 -0.843 12.621 1.00 97.94 108 ALA A N 1
ATOM 759 C CA . ALA A 1 108 ? -2.307 -1.364 11.278 1.00 97.94 108 ALA A CA 1
ATOM 760 C C . ALA A 1 108 ? -2.278 -0.236 10.238 1.00 97.94 108 ALA A C 1
ATOM 762 O O . ALA A 1 108 ? -1.629 -0.380 9.203 1.00 97.94 108 ALA A O 1
ATOM 763 N N . TRP A 1 109 ? -2.880 0.911 10.557 1.00 98.38 109 TRP A N 1
ATOM 764 C CA . TRP A 1 109 ? -2.838 2.109 9.721 1.00 98.38 109 TRP A CA 1
ATOM 765 C C . TRP A 1 109 ? -1.430 2.673 9.541 1.00 98.38 109 TRP A C 1
ATOM 767 O O . TRP A 1 109 ? -1.066 3.067 8.435 1.00 98.38 109 TRP A O 1
ATOM 777 N N . GLU A 1 110 ? -0.606 2.665 10.588 1.00 98.56 110 GLU A N 1
ATOM 778 C CA . GLU A 1 110 ? 0.796 3.075 10.487 1.00 98.56 110 GLU A CA 1
ATOM 779 C C . GLU A 1 110 ? 1.563 2.201 9.480 1.00 98.56 110 GLU A C 1
ATOM 781 O O . GLU A 1 110 ? 2.229 2.720 8.583 1.00 98.56 110 GLU A O 1
ATOM 786 N N . LYS A 1 111 ? 1.389 0.874 9.547 1.00 98.00 111 LYS A N 1
ATOM 787 C CA . LYS A 1 111 ? 1.990 -0.065 8.583 1.00 98.00 111 LYS A CA 1
ATOM 788 C C . LYS A 1 111 ? 1.469 0.139 7.163 1.00 98.00 111 LYS A C 1
ATOM 790 O O . LYS A 1 111 ? 2.252 0.10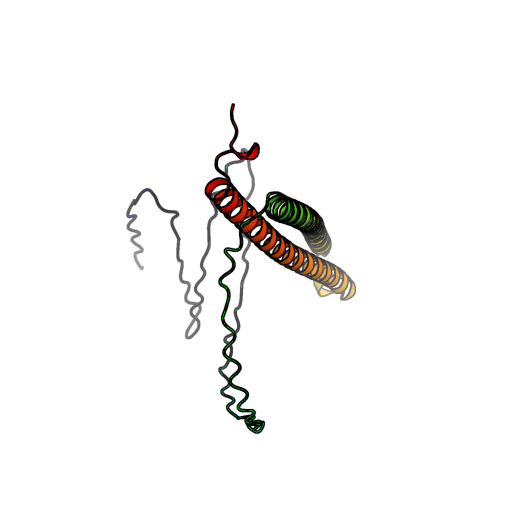5 6.215 1.00 98.00 111 LYS A O 1
ATOM 795 N N . ALA A 1 112 ? 0.162 0.346 7.011 1.00 97.94 112 ALA A N 1
ATOM 796 C CA . ALA A 1 112 ? -0.456 0.616 5.718 1.00 97.94 112 ALA A CA 1
ATOM 797 C C . ALA A 1 112 ? 0.123 1.894 5.086 1.00 97.94 112 ALA A C 1
ATOM 799 O O . ALA A 1 112 ? 0.510 1.898 3.916 1.00 97.94 112 ALA A O 1
ATOM 800 N N . LEU A 1 113 ? 0.301 2.949 5.887 1.00 98.00 113 LEU A N 1
ATOM 801 C CA . LEU A 1 113 ? 0.916 4.200 5.454 1.00 98.00 113 LEU A CA 1
ATOM 802 C C . LEU A 1 113 ? 2.386 4.020 5.042 1.00 98.00 113 LEU A C 1
ATOM 804 O O . LEU A 1 113 ? 2.818 4.584 4.035 1.00 98.00 113 LEU A O 1
ATOM 808 N N . GLU A 1 114 ? 3.172 3.254 5.799 1.00 98.38 114 GLU A N 1
ATOM 809 C CA . GLU A 1 114 ? 4.555 2.931 5.426 1.00 98.38 114 GLU A CA 1
ATOM 810 C C . GLU A 1 114 ? 4.628 2.165 4.099 1.00 98.38 114 GLU A C 1
ATOM 812 O O . GLU A 1 114 ? 5.444 2.499 3.231 1.00 98.38 114 GLU A O 1
ATOM 817 N N . ALA A 1 115 ? 3.747 1.181 3.904 1.00 98.19 115 ALA A N 1
ATOM 818 C CA . ALA A 1 115 ? 3.652 0.431 2.658 1.00 98.19 115 ALA A CA 1
ATOM 819 C C . ALA A 1 115 ? 3.259 1.333 1.480 1.00 98.19 115 ALA A C 1
ATOM 821 O O . ALA A 1 115 ? 3.888 1.265 0.421 1.00 98.19 115 ALA A O 1
ATOM 822 N N . ARG A 1 116 ? 2.296 2.246 1.671 1.00 98.12 116 ARG A N 1
ATOM 823 C CA . ARG A 1 116 ? 1.887 3.211 0.642 1.00 98.12 116 ARG A CA 1
ATOM 824 C C . ARG A 1 116 ? 3.035 4.132 0.237 1.00 98.12 116 ARG A C 1
ATOM 826 O O . ARG A 1 116 ? 3.313 4.264 -0.953 1.00 98.12 116 ARG A O 1
ATOM 833 N N . LYS A 1 117 ? 3.777 4.684 1.203 1.00 98.50 117 LYS A N 1
ATOM 834 C CA . LYS A 1 117 ? 4.978 5.499 0.935 1.00 98.50 117 LYS A CA 1
ATOM 835 C C . LYS A 1 117 ? 6.029 4.727 0.137 1.00 98.50 117 LYS A C 1
ATOM 837 O O . LYS A 1 117 ? 6.661 5.276 -0.764 1.00 98.50 117 LYS A O 1
ATOM 842 N N . ARG A 1 118 ? 6.222 3.442 0.447 1.00 98.06 118 ARG A N 1
ATOM 843 C CA . ARG A 1 118 ? 7.133 2.573 -0.308 1.00 98.06 118 ARG A CA 1
ATOM 844 C C . ARG A 1 118 ? 6.646 2.338 -1.739 1.00 98.06 118 ARG A C 1
ATOM 846 O O . ARG A 1 118 ? 7.466 2.360 -2.657 1.00 98.06 118 ARG A O 1
ATOM 853 N N . ALA A 1 119 ? 5.348 2.118 -1.935 1.00 97.88 119 ALA A N 1
ATOM 854 C CA . ALA A 1 119 ? 4.756 1.972 -3.260 1.00 97.88 119 ALA A CA 1
ATOM 855 C C . ALA A 1 119 ? 4.932 3.250 -4.100 1.00 97.88 119 ALA A C 1
ATOM 857 O O . ALA A 1 119 ? 5.357 3.170 -5.249 1.00 97.88 119 ALA A O 1
ATOM 858 N N . GLU A 1 120 ? 4.705 4.427 -3.512 1.00 98.19 120 GLU A N 1
ATOM 859 C CA . GLU A 1 120 ? 4.920 5.729 -4.164 1.00 98.19 120 GLU A CA 1
ATOM 860 C C . GLU A 1 120 ? 6.388 5.962 -4.541 1.00 98.19 120 GLU A C 1
ATOM 862 O O . GLU A 1 120 ? 6.690 6.403 -5.654 1.00 98.19 120 GLU A O 1
ATOM 867 N N . TYR A 1 121 ? 7.313 5.611 -3.644 1.00 98.19 121 TYR A N 1
ATOM 868 C CA . TYR A 1 121 ? 8.744 5.670 -3.931 1.00 98.19 121 TYR A CA 1
ATOM 869 C C . TYR A 1 121 ? 9.114 4.791 -5.134 1.00 98.19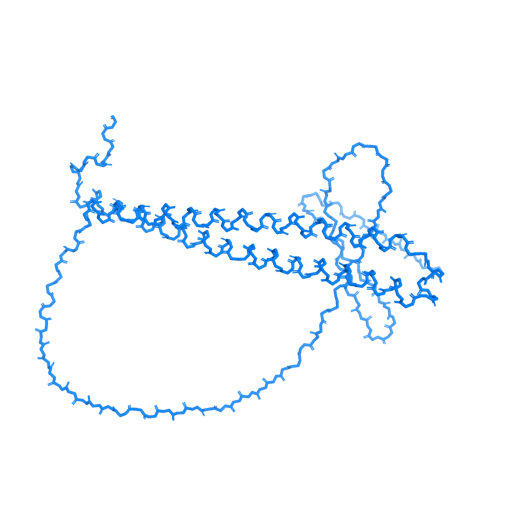 121 TYR A C 1
ATOM 871 O O . TYR A 1 121 ? 9.739 5.274 -6.077 1.00 98.19 121 TYR A O 1
ATOM 879 N N . LEU A 1 122 ? 8.676 3.526 -5.146 1.00 97.12 122 LEU A N 1
ATOM 880 C CA . LEU A 1 122 ? 8.941 2.606 -6.257 1.00 97.12 122 LEU A CA 1
ATOM 881 C C . LEU A 1 122 ? 8.254 3.043 -7.554 1.00 97.12 122 LEU A C 1
ATOM 883 O O . LEU A 1 122 ? 8.816 2.859 -8.628 1.00 97.12 122 LEU A O 1
ATOM 887 N N . SER A 1 123 ? 7.067 3.644 -7.470 1.00 97.81 123 SER A N 1
ATOM 888 C CA . SER A 1 123 ? 6.385 4.219 -8.633 1.00 97.81 123 SER A CA 1
ATOM 889 C C . SER A 1 123 ? 7.197 5.360 -9.244 1.00 97.81 123 SER A C 1
ATOM 891 O O . SER A 1 123 ? 7.318 5.444 -10.463 1.00 97.81 123 SER A O 1
ATOM 893 N N . THR A 1 124 ? 7.790 6.210 -8.405 1.00 97.69 124 THR A N 1
ATOM 894 C CA . THR A 1 124 ? 8.672 7.298 -8.850 1.00 97.69 124 THR A CA 1
ATOM 895 C C . THR A 1 124 ? 9.962 6.742 -9.464 1.00 97.69 124 THR A C 1
ATOM 897 O O . THR A 1 124 ? 10.408 7.205 -10.512 1.00 97.69 124 THR A O 1
ATOM 900 N N . GLU A 1 125 ? 10.549 5.705 -8.855 1.00 96.12 125 GLU A N 1
ATOM 901 C CA . GLU A 1 125 ? 11.715 4.994 -9.402 1.00 96.12 125 GLU A CA 1
ATOM 902 C C . GLU A 1 125 ? 11.393 4.366 -10.770 1.00 96.12 125 GLU A C 1
ATOM 904 O O . GLU A 1 125 ? 12.203 4.443 -11.692 1.00 96.12 125 GLU A O 1
ATOM 909 N N . ALA A 1 126 ? 10.194 3.793 -10.930 1.00 95.75 126 ALA A N 1
ATOM 910 C CA . ALA A 1 126 ? 9.737 3.204 -12.187 1.00 95.75 126 ALA A CA 1
ATOM 911 C C . ALA A 1 126 ? 9.569 4.257 -13.289 1.00 95.75 126 ALA A C 1
ATOM 913 O O . ALA A 1 126 ? 9.958 4.014 -14.431 1.00 95.75 126 ALA A O 1
ATOM 914 N N . GLU A 1 127 ? 9.020 5.428 -12.954 1.00 95.94 127 GLU A N 1
ATOM 915 C CA . GLU A 1 127 ? 8.909 6.556 -13.883 1.00 95.94 127 GLU A CA 1
ATOM 916 C C . GLU A 1 127 ? 10.294 7.007 -14.356 1.00 95.94 127 GLU A C 1
ATOM 918 O O . GLU A 1 127 ? 10.545 7.066 -15.560 1.00 95.94 127 GLU A O 1
ATOM 923 N N . TYR A 1 128 ? 11.233 7.197 -13.427 1.00 95.12 128 TYR A N 1
ATOM 924 C CA . TYR A 1 128 ? 12.606 7.577 -13.756 1.00 95.12 128 TYR A CA 1
ATOM 925 C C . TYR A 1 128 ? 13.332 6.526 -14.614 1.00 95.12 128 TYR A C 1
ATOM 927 O O . TYR A 1 128 ? 14.034 6.863 -15.574 1.00 95.12 128 TYR A O 1
ATOM 935 N N . ALA A 1 129 ? 13.153 5.238 -14.311 1.00 93.25 129 ALA A N 1
ATOM 936 C CA . ALA A 1 129 ? 13.724 4.154 -15.106 1.00 93.25 129 ALA A CA 1
ATOM 937 C C . ALA A 1 129 ? 13.135 4.126 -16.527 1.00 93.25 129 ALA A C 1
ATOM 939 O O . ALA A 1 129 ? 13.868 3.936 -17.499 1.00 93.25 129 ALA A O 1
ATOM 940 N N . ALA A 1 130 ? 11.830 4.377 -16.671 1.00 93.81 130 ALA A N 1
ATOM 941 C CA . ALA A 1 130 ? 11.174 4.465 -17.971 1.00 93.81 130 ALA A CA 1
ATOM 942 C C . ALA A 1 130 ? 11.653 5.677 -18.789 1.00 93.81 130 ALA A C 1
ATOM 944 O O . ALA A 1 130 ? 11.872 5.547 -19.995 1.00 93.81 130 ALA A O 1
ATOM 945 N N . GLU A 1 131 ? 11.854 6.834 -18.153 1.00 94.19 131 GLU A N 1
ATOM 946 C CA . GLU A 1 131 ? 12.449 8.015 -18.791 1.00 94.19 131 GLU A CA 1
ATOM 947 C C . GLU A 1 131 ? 13.886 7.748 -19.246 1.00 94.19 131 GLU A C 1
ATOM 949 O O . GLU A 1 131 ? 14.254 8.085 -20.371 1.00 94.19 131 GLU A O 1
ATOM 954 N N . THR A 1 132 ? 14.680 7.079 -18.408 1.00 91.88 132 THR A N 1
ATOM 955 C CA . THR A 1 132 ? 16.060 6.699 -18.737 1.00 91.88 132 THR A CA 1
ATOM 956 C C . THR A 1 132 ? 16.093 5.746 -19.931 1.00 91.88 132 THR A C 1
ATOM 958 O O . THR A 1 132 ? 16.821 5.990 -20.890 1.00 91.88 132 THR A O 1
ATOM 961 N N . ALA A 1 133 ? 15.251 4.709 -19.935 1.00 90.75 133 ALA A N 1
ATOM 962 C CA . ALA A 1 133 ? 15.152 3.773 -21.052 1.00 90.75 133 ALA A CA 1
ATOM 963 C C . ALA A 1 133 ? 14.710 4.461 -22.356 1.00 90.75 133 ALA A C 1
ATOM 965 O O . ALA A 1 133 ? 15.228 4.151 -23.431 1.00 90.75 133 ALA A O 1
ATOM 966 N N . ALA A 1 134 ? 13.786 5.423 -22.272 1.00 91.75 134 ALA A N 1
ATOM 967 C CA . ALA A 1 134 ? 13.381 6.226 -23.422 1.00 91.75 134 ALA A CA 1
ATOM 968 C C . ALA A 1 134 ? 14.540 7.089 -23.946 1.00 91.75 134 ALA A C 1
ATOM 970 O O . ALA A 1 134 ? 14.794 7.099 -25.149 1.00 91.75 134 ALA A O 1
ATOM 971 N N . ALA A 1 135 ? 15.284 7.748 -23.054 1.00 91.81 135 ALA A N 1
ATOM 972 C CA . ALA A 1 135 ? 16.442 8.557 -23.419 1.00 91.81 135 ALA A CA 1
ATOM 973 C C . ALA A 1 135 ? 17.562 7.720 -24.062 1.00 91.81 135 ALA A C 1
ATOM 975 O O . ALA A 1 135 ? 18.156 8.158 -25.046 1.00 91.81 135 ALA A O 1
ATOM 976 N N . GLU A 1 136 ? 17.842 6.512 -23.560 1.00 88.00 136 GLU A N 1
ATOM 977 C CA . GLU A 1 136 ? 18.800 5.595 -24.196 1.00 88.00 136 GLU A CA 1
ATOM 978 C C . GLU A 1 136 ? 18.323 5.152 -25.583 1.00 88.00 136 GLU A C 1
ATOM 980 O O . GLU A 1 136 ? 19.101 5.143 -26.537 1.00 88.00 136 GLU A O 1
ATOM 985 N N . SER A 1 137 ? 17.026 4.876 -25.742 1.00 88.44 137 SER A N 1
ATOM 986 C CA . SER A 1 137 ? 16.462 4.541 -27.051 1.00 88.44 137 SER A CA 1
ATOM 987 C C . SER A 1 137 ? 16.549 5.694 -28.058 1.00 88.44 137 SER A C 1
ATOM 989 O O . SER A 1 137 ? 16.653 5.426 -29.253 1.00 88.44 137 SER A O 1
ATOM 991 N N . GLU A 1 138 ? 16.488 6.953 -27.617 1.00 90.06 138 GLU A N 1
ATOM 992 C CA . GLU A 1 138 ? 16.617 8.127 -28.495 1.00 90.06 138 GLU A CA 1
ATOM 993 C C . GLU A 1 138 ? 18.062 8.388 -28.943 1.00 90.06 138 GLU A C 1
ATOM 995 O O . GLU A 1 138 ? 18.279 8.957 -30.015 1.00 90.06 138 GLU A O 1
ATOM 1000 N N . LYS A 1 139 ? 19.059 7.965 -28.153 1.00 87.69 139 LYS A N 1
ATOM 1001 C CA . LYS A 1 139 ? 20.484 8.118 -28.493 1.00 87.69 139 LYS A CA 1
ATOM 1002 C C . LYS A 1 139 ? 20.924 7.189 -29.620 1.00 87.69 139 LYS A C 1
ATOM 1004 O O . LYS A 1 139 ? 21.855 7.529 -30.346 1.00 87.69 139 LYS A O 1
ATOM 1009 N N . VAL A 1 140 ? 20.284 6.030 -29.763 1.00 86.00 140 VAL A N 1
ATOM 1010 C CA . VAL A 1 140 ? 20.650 5.041 -30.781 1.00 86.00 140 VAL A CA 1
ATOM 1011 C C . VAL A 1 140 ? 19.971 5.388 -32.101 1.00 86.00 140 VAL A C 1
ATOM 1013 O O . VAL A 1 140 ? 18.752 5.282 -32.248 1.00 86.00 140 VAL A O 1
ATOM 1016 N N . SER A 1 141 ? 20.758 5.783 -33.103 1.00 85.56 141 SER A N 1
ATOM 1017 C CA . SER A 1 141 ? 20.205 6.031 -34.433 1.00 85.56 141 SER A CA 1
ATOM 1018 C C . SER A 1 141 ? 19.727 4.723 -35.090 1.00 85.56 141 SER A C 1
ATOM 1020 O O . SER A 1 141 ? 20.282 3.651 -34.833 1.00 85.56 141 SER A O 1
ATOM 1022 N N . PRO A 1 142 ? 18.759 4.768 -36.024 1.00 79.94 142 PRO A N 1
ATOM 1023 C CA . PRO A 1 142 ? 18.301 3.568 -36.733 1.00 79.94 142 PRO A CA 1
ATOM 1024 C C . PRO A 1 142 ? 19.422 2.823 -37.482 1.00 79.94 142 PRO A C 1
ATOM 1026 O O . PRO A 1 142 ? 19.351 1.610 -37.666 1.00 79.94 142 PRO A O 1
ATOM 1029 N N . ALA A 1 143 ? 20.464 3.542 -37.913 1.00 79.81 143 ALA A N 1
ATOM 1030 C CA . ALA A 1 143 ? 21.626 2.967 -38.589 1.00 79.81 143 ALA A CA 1
ATOM 1031 C C . ALA A 1 143 ? 22.580 2.251 -37.613 1.00 79.81 143 ALA A C 1
ATOM 1033 O O . ALA A 1 143 ? 23.127 1.196 -37.941 1.00 79.81 143 ALA A O 1
ATOM 1034 N N . GLU A 1 144 ? 22.752 2.784 -36.402 1.00 75.50 144 GLU A N 1
ATOM 1035 C CA . GLU A 1 144 ? 23.521 2.143 -35.326 1.00 75.50 144 GLU A CA 1
ATOM 1036 C C . GLU A 1 144 ? 22.779 0.938 -34.754 1.00 75.50 144 GLU A C 1
ATOM 1038 O O . GLU A 1 144 ? 23.395 -0.092 -34.494 1.00 75.50 144 GLU A O 1
ATOM 1043 N N . PHE A 1 145 ? 21.450 1.012 -34.674 1.00 75.94 145 PHE A N 1
ATOM 1044 C CA . PHE A 1 145 ? 20.613 -0.120 -34.289 1.00 75.94 145 PHE A CA 1
ATOM 1045 C C . PHE A 1 145 ? 20.764 -1.302 -35.259 1.00 75.94 145 PHE A C 1
ATOM 1047 O O . PHE A 1 145 ? 20.737 -2.454 -34.848 1.00 75.94 145 PHE A O 1
ATOM 1054 N N . ALA A 1 146 ? 20.972 -1.044 -36.554 1.00 77.31 146 ALA A N 1
ATOM 1055 C CA . ALA A 1 146 ? 21.184 -2.099 -37.547 1.00 77.31 146 ALA A CA 1
ATOM 1056 C C . ALA A 1 146 ? 22.611 -2.685 -37.544 1.00 77.31 146 ALA A C 1
ATOM 1058 O O . ALA A 1 146 ? 22.831 -3.750 -38.122 1.00 77.31 146 ALA A O 1
ATOM 1059 N N . SER A 1 147 ? 23.585 -2.000 -36.934 1.00 81.31 147 SER A N 1
ATOM 1060 C CA . SER A 1 147 ? 25.013 -2.332 -37.056 1.00 81.31 147 SER A CA 1
ATOM 1061 C C . SER A 1 147 ? 25.717 -2.672 -35.738 1.00 81.31 147 SER A C 1
ATOM 1063 O O . SER A 1 147 ? 26.767 -3.311 -35.777 1.00 81.31 147 SER A O 1
ATOM 1065 N N . SER A 1 148 ? 25.150 -2.317 -34.579 1.00 86.44 148 SER A N 1
ATOM 1066 C CA . SER A 1 148 ? 25.765 -2.518 -33.262 1.00 86.44 148 SER A CA 1
ATOM 1067 C C . SER A 1 148 ? 24.865 -3.309 -32.313 1.00 86.44 148 SER A C 1
ATOM 1069 O O . SER A 1 148 ? 23.922 -2.783 -31.729 1.00 86.44 148 SER A O 1
ATOM 1071 N N . VAL A 1 149 ? 25.219 -4.576 -32.082 1.00 86.81 149 VAL A N 1
ATOM 1072 C CA . VAL A 1 149 ? 24.556 -5.438 -31.083 1.00 86.81 149 VAL A CA 1
ATOM 1073 C C . VAL A 1 149 ? 24.715 -4.881 -29.661 1.00 86.81 149 VAL A C 1
ATOM 1075 O O . VAL A 1 149 ? 23.818 -5.053 -28.842 1.00 86.81 149 VAL A O 1
ATOM 1078 N N . SER A 1 150 ? 25.815 -4.174 -29.373 1.00 84.94 150 SER A N 1
ATOM 1079 C CA . SER A 1 150 ? 26.046 -3.554 -28.059 1.00 84.94 150 SER A CA 1
ATOM 1080 C C . SER A 1 150 ? 25.033 -2.447 -27.770 1.00 84.94 150 SER A C 1
ATOM 1082 O O . SER A 1 150 ? 24.441 -2.443 -26.699 1.00 84.94 150 SER A O 1
ATOM 1084 N N . ALA A 1 151 ? 24.769 -1.567 -28.744 1.00 81.62 151 ALA A N 1
ATOM 1085 C CA . ALA A 1 151 ? 23.804 -0.476 -28.583 1.00 81.62 151 ALA A CA 1
ATOM 1086 C C . ALA A 1 151 ? 22.368 -0.996 -28.394 1.00 81.62 151 ALA A C 1
ATOM 1088 O O . ALA A 1 151 ? 21.596 -0.437 -27.622 1.00 81.62 151 ALA A O 1
ATOM 1089 N N . ILE A 1 152 ? 22.015 -2.103 -29.061 1.00 86.38 152 ILE A N 1
ATOM 1090 C CA . ILE A 1 152 ? 20.735 -2.791 -28.835 1.00 86.38 152 ILE A CA 1
ATOM 1091 C C . ILE A 1 152 ? 20.685 -3.376 -27.417 1.00 86.38 152 ILE A C 1
ATOM 1093 O O . ILE A 1 152 ? 19.655 -3.287 -26.754 1.00 86.38 152 ILE A O 1
ATOM 1097 N N . GLY A 1 153 ? 21.790 -3.970 -26.954 1.00 87.06 153 GLY A N 1
ATOM 1098 C CA . GLY A 1 153 ? 21.905 -4.545 -25.616 1.00 87.06 153 GLY A CA 1
ATOM 1099 C C . GLY A 1 153 ? 21.639 -3.524 -24.514 1.00 87.06 153 GLY A C 1
ATOM 1100 O O . GLY A 1 153 ? 20.859 -3.809 -23.612 1.00 87.06 153 GLY A O 1
ATOM 1101 N N . ASP A 1 154 ? 22.210 -2.325 -24.623 1.00 87.06 154 ASP A N 1
ATOM 1102 C CA . ASP A 1 154 ? 22.040 -1.267 -23.621 1.00 87.06 154 ASP A CA 1
ATOM 1103 C C . ASP A 1 154 ? 20.582 -0.783 -23.538 1.00 87.06 154 ASP A C 1
ATOM 1105 O O . ASP A 1 154 ? 20.010 -0.728 -22.449 1.00 87.06 154 ASP A O 1
ATOM 1109 N N . VAL A 1 155 ? 19.933 -0.546 -24.686 1.00 89.31 155 VAL A N 1
ATOM 1110 C CA . VAL A 1 155 ? 18.509 -0.159 -24.742 1.00 89.31 155 VAL A CA 1
ATOM 1111 C C . VAL A 1 155 ? 17.608 -1.256 -24.169 1.00 89.31 155 VAL A C 1
ATOM 1113 O O . VAL A 1 155 ? 16.680 -0.967 -23.411 1.00 89.31 155 VAL A O 1
ATOM 1116 N N . LEU A 1 156 ? 17.875 -2.523 -24.505 1.00 90.88 156 LEU A N 1
ATOM 1117 C CA . LEU A 1 156 ? 17.112 -3.656 -23.978 1.00 90.88 156 LEU A CA 1
ATOM 1118 C C . LEU A 1 156 ? 17.313 -3.822 -22.472 1.00 90.88 156 LEU A C 1
ATOM 1120 O O . LEU A 1 156 ? 16.334 -4.054 -21.770 1.00 90.88 156 LEU A O 1
ATOM 1124 N N . ASN A 1 157 ? 18.539 -3.669 -21.970 1.00 91.56 157 ASN A N 1
ATOM 1125 C CA . ASN A 1 157 ? 18.826 -3.745 -20.540 1.00 91.56 157 ASN A CA 1
ATOM 1126 C C . ASN A 1 157 ? 18.080 -2.644 -19.780 1.00 91.56 157 ASN A C 1
ATOM 1128 O O . ASN A 1 157 ? 17.364 -2.954 -18.834 1.00 91.56 157 ASN A O 1
ATOM 1132 N N . SER A 1 158 ? 18.133 -1.390 -20.244 1.00 91.12 158 SER A N 1
ATOM 1133 C CA . SER A 1 158 ? 17.373 -0.301 -19.615 1.00 91.12 158 SER A CA 1
ATOM 1134 C C . SER A 1 158 ? 15.858 -0.533 -19.661 1.00 91.12 158 SER A C 1
ATOM 1136 O O . SER A 1 158 ? 15.157 -0.236 -18.695 1.00 91.12 158 SER A O 1
ATOM 1138 N N . ALA A 1 159 ? 15.333 -1.097 -20.753 1.00 91.38 159 ALA A N 1
ATOM 1139 C CA . ALA A 1 159 ? 13.915 -1.442 -20.852 1.00 91.38 159 ALA A CA 1
ATOM 1140 C C . ALA A 1 159 ? 13.515 -2.589 -19.904 1.00 91.38 159 ALA A C 1
ATOM 1142 O O . ALA A 1 159 ? 12.439 -2.540 -19.305 1.00 91.38 159 ALA A O 1
ATOM 1143 N N . LEU A 1 160 ? 14.367 -3.608 -19.749 1.00 93.81 160 LEU A N 1
ATOM 1144 C CA . LEU A 1 160 ? 14.160 -4.704 -18.798 1.00 93.81 160 LEU A CA 1
ATOM 1145 C C . LEU A 1 160 ? 14.221 -4.203 -17.352 1.00 93.81 160 LEU A C 1
ATOM 1147 O O . LEU A 1 160 ? 13.356 -4.563 -16.551 1.00 93.81 160 LEU A O 1
ATOM 1151 N N . ASP A 1 161 ? 15.177 -3.329 -17.037 1.00 92.94 161 ASP A N 1
ATOM 1152 C CA . ASP A 1 161 ? 15.301 -2.704 -15.721 1.00 92.94 161 ASP A CA 1
ATOM 1153 C C . ASP A 1 161 ? 14.043 -1.895 -15.391 1.00 92.94 161 ASP A C 1
ATOM 1155 O O . ASP A 1 161 ? 13.433 -2.120 -14.344 1.00 92.94 161 ASP A O 1
ATOM 1159 N N . ALA A 1 162 ? 13.581 -1.044 -16.314 1.00 93.00 162 ALA A N 1
ATOM 1160 C CA . ALA A 1 162 ? 12.337 -0.291 -16.157 1.00 93.00 162 ALA A CA 1
ATOM 1161 C C . ALA A 1 162 ? 11.121 -1.210 -15.950 1.00 93.00 162 ALA A C 1
ATOM 1163 O O . ALA A 1 162 ? 10.288 -0.947 -15.080 1.00 93.00 162 ALA A O 1
ATOM 1164 N N . GLY A 1 163 ? 11.041 -2.318 -16.693 1.00 94.38 163 GLY A N 1
ATOM 1165 C CA . GLY A 1 163 ? 10.001 -3.332 -16.511 1.00 94.38 163 GLY A CA 1
ATOM 1166 C C . GLY A 1 163 ? 10.031 -3.965 -15.117 1.00 94.38 163 GLY A C 1
ATOM 1167 O O . GLY A 1 163 ? 8.991 -4.072 -14.468 1.00 94.38 163 GLY A O 1
ATOM 1168 N N . SER A 1 164 ? 11.219 -4.319 -14.621 1.00 96.50 164 SER A N 1
ATOM 1169 C CA . SER A 1 164 ? 11.385 -4.912 -13.288 1.00 96.50 164 SER A CA 1
ATOM 1170 C C . SER A 1 164 ? 11.026 -3.939 -12.158 1.00 96.50 164 SER A C 1
ATOM 1172 O O . SER A 1 164 ? 10.445 -4.336 -11.147 1.00 96.50 164 SER A O 1
ATOM 1174 N N . VAL A 1 165 ? 11.348 -2.649 -12.311 1.00 96.38 165 VAL A N 1
ATOM 1175 C CA . VAL A 1 165 ? 11.008 -1.613 -11.325 1.00 96.38 165 VAL A CA 1
ATOM 1176 C C . VAL A 1 165 ? 9.498 -1.376 -11.324 1.00 96.38 165 VAL A C 1
ATOM 1178 O O . VAL A 1 165 ? 8.899 -1.298 -10.253 1.00 96.38 165 VAL A O 1
ATOM 1181 N N . LEU A 1 166 ? 8.866 -1.352 -12.501 1.00 96.81 166 LEU A N 1
ATOM 1182 C CA . LEU A 1 166 ? 7.416 -1.219 -12.634 1.00 96.81 166 LEU A CA 1
ATOM 1183 C C . LEU A 1 166 ? 6.664 -2.387 -11.982 1.00 96.81 166 LEU A C 1
ATOM 1185 O O . LEU A 1 166 ? 5.701 -2.156 -11.254 1.00 96.81 166 LEU A O 1
ATOM 1189 N N . GLU A 1 167 ? 7.114 -3.628 -12.187 1.00 97.75 167 GLU A N 1
ATOM 1190 C CA . GLU A 1 167 ? 6.518 -4.804 -11.538 1.00 97.75 167 GLU A CA 1
ATOM 1191 C C . GLU A 1 167 ? 6.634 -4.715 -10.008 1.00 97.75 167 GLU A C 1
ATOM 1193 O O . GLU A 1 167 ? 5.661 -4.951 -9.287 1.00 97.75 167 GLU A O 1
ATOM 1198 N N . ARG A 1 168 ? 7.804 -4.305 -9.494 1.00 97.50 168 ARG A N 1
ATOM 1199 C CA . ARG A 1 168 ? 8.001 -4.071 -8.054 1.00 97.50 168 ARG A CA 1
ATOM 1200 C C . ARG A 1 168 ? 7.078 -2.974 -7.523 1.00 97.50 168 ARG A C 1
ATOM 1202 O O . ARG A 1 168 ? 6.524 -3.144 -6.439 1.00 97.50 168 ARG A O 1
ATOM 1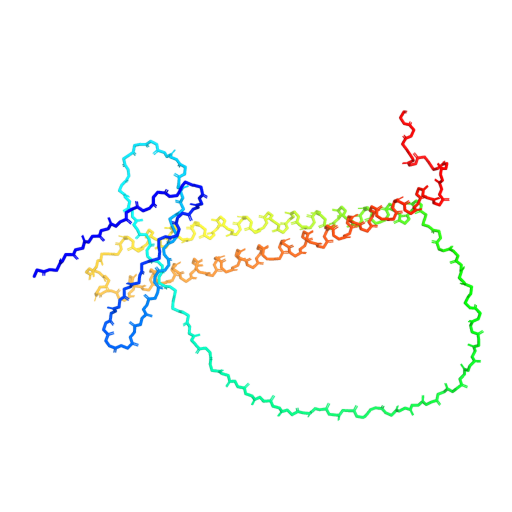209 N N . ALA A 1 169 ? 6.907 -1.880 -8.263 1.00 97.62 169 ALA A N 1
ATOM 1210 C CA . ALA A 1 169 ? 6.011 -0.788 -7.895 1.00 97.62 169 ALA A CA 1
ATOM 1211 C C . ALA A 1 169 ? 4.549 -1.251 -7.845 1.00 97.62 169 ALA A C 1
ATOM 1213 O O . ALA A 1 169 ? 3.860 -0.980 -6.863 1.00 97.62 169 ALA A O 1
ATOM 1214 N N . GLN A 1 170 ? 4.099 -2.012 -8.849 1.00 98.19 170 GLN A N 1
ATOM 1215 C CA . GLN A 1 170 ? 2.750 -2.575 -8.873 1.00 98.19 170 GLN A CA 1
ATOM 1216 C C . GLN A 1 170 ? 2.513 -3.489 -7.668 1.00 98.19 170 GLN A C 1
ATOM 1218 O O . GLN A 1 170 ? 1.538 -3.309 -6.943 1.00 98.19 170 GLN A O 1
ATOM 1223 N N . LYS A 1 171 ? 3.429 -4.429 -7.414 1.00 98.44 171 LYS A N 1
ATOM 1224 C CA . LYS A 1 171 ? 3.307 -5.360 -6.289 1.00 98.44 171 LYS A CA 1
ATOM 1225 C C . LYS A 1 171 ? 3.296 -4.641 -4.938 1.00 98.44 171 LYS A C 1
ATOM 1227 O O . LYS A 1 171 ? 2.528 -5.013 -4.058 1.00 98.44 171 LYS A O 1
ATOM 1232 N N . ALA A 1 172 ? 4.123 -3.608 -4.774 1.00 97.75 172 ALA A N 1
ATOM 1233 C CA . ALA A 1 172 ? 4.112 -2.785 -3.568 1.00 97.75 172 ALA A CA 1
ATOM 1234 C C . ALA A 1 172 ? 2.788 -2.016 -3.407 1.00 97.75 172 ALA A C 1
ATOM 1236 O O . ALA A 1 172 ? 2.305 -1.868 -2.289 1.00 97.75 172 ALA A O 1
ATOM 1237 N N . GLY A 1 173 ? 2.183 -1.562 -4.510 1.00 98.19 173 GLY A N 1
ATOM 1238 C CA . GLY A 1 173 ? 0.849 -0.959 -4.506 1.00 98.19 173 GLY A CA 1
ATOM 1239 C C . GLY A 1 173 ? -0.234 -1.938 -4.052 1.00 98.19 173 GLY A C 1
ATOM 1240 O O . GLY A 1 173 ? -1.015 -1.608 -3.166 1.00 98.19 173 GLY A O 1
ATOM 1241 N N . GLU A 1 174 ? -0.231 -3.160 -4.587 1.00 98.50 174 GLU A N 1
ATOM 1242 C CA . GLU A 1 174 ? -1.168 -4.223 -4.190 1.00 98.50 174 GLU A CA 1
ATOM 1243 C C . GLU A 1 174 ? -1.015 -4.609 -2.706 1.00 98.50 174 GLU A C 1
ATOM 1245 O O . GLU A 1 174 ? -2.007 -4.859 -2.020 1.00 98.50 174 GLU A O 1
ATOM 1250 N N . GLU A 1 175 ? 0.220 -4.636 -2.195 1.00 98.12 175 GLU A N 1
ATOM 1251 C CA . GLU A 1 175 ? 0.508 -4.877 -0.776 1.00 98.12 175 GLU A CA 1
ATOM 1252 C C . GLU A 1 175 ? -0.002 -3.734 0.114 1.00 98.12 175 GLU A C 1
ATOM 1254 O O . GLU A 1 175 ? -0.633 -3.995 1.138 1.00 98.12 175 GLU A O 1
ATOM 1259 N N . ALA A 1 176 ? 0.204 -2.477 -0.293 1.00 98.25 176 ALA A N 1
ATOM 1260 C CA . ALA A 1 176 ? -0.339 -1.319 0.413 1.00 98.25 176 ALA A CA 1
ATOM 1261 C C . ALA A 1 176 ? -1.878 -1.357 0.458 1.00 98.25 176 ALA A C 1
ATOM 1263 O O . ALA A 1 176 ? -2.456 -1.215 1.532 1.00 98.25 176 ALA A O 1
ATOM 1264 N N . ASP A 1 177 ? -2.537 -1.652 -0.668 1.00 98.50 177 ASP A N 1
ATOM 1265 C CA . ASP A 1 177 ? -3.999 -1.798 -0.742 1.00 98.50 177 ASP A CA 1
ATOM 1266 C C . ASP A 1 177 ? -4.518 -2.924 0.171 1.00 98.50 177 ASP A C 1
ATOM 1268 O O . ASP A 1 177 ? -5.608 -2.835 0.742 1.00 98.50 177 ASP A O 1
ATOM 1272 N N . ALA A 1 178 ? -3.766 -4.022 0.293 1.00 98.44 178 ALA A N 1
ATOM 1273 C CA . ALA A 1 178 ? -4.127 -5.128 1.171 1.00 98.44 178 ALA A CA 1
ATOM 1274 C C . ALA A 1 178 ? -4.042 -4.733 2.654 1.00 98.44 178 ALA A C 1
ATOM 1276 O O . ALA A 1 178 ? -4.951 -5.067 3.414 1.00 98.44 178 ALA A O 1
ATOM 1277 N N . LEU A 1 179 ? -2.991 -4.006 3.045 1.00 98.06 179 LEU A N 1
ATOM 1278 C CA . LEU A 1 179 ? -2.799 -3.528 4.417 1.00 98.06 179 LEU A CA 1
ATOM 1279 C C . LEU A 1 179 ? -3.810 -2.446 4.806 1.00 98.06 179 LEU A C 1
ATOM 1281 O O . LEU A 1 179 ? -4.317 -2.478 5.922 1.00 98.06 179 LEU A O 1
ATOM 1285 N N . GLU A 1 180 ? -4.152 -1.531 3.896 1.00 98.50 180 GLU A N 1
ATOM 1286 C CA . GLU A 1 180 ? -5.209 -0.536 4.133 1.00 98.50 180 GLU A CA 1
ATOM 1287 C C . GLU A 1 180 ? -6.556 -1.215 4.393 1.00 98.50 180 GLU A C 1
ATOM 1289 O O . GLU A 1 180 ? -7.237 -0.889 5.359 1.00 98.50 180 GLU A O 1
ATOM 1294 N N . ARG A 1 181 ? -6.895 -2.251 3.614 1.00 98.56 181 ARG A N 1
ATOM 1295 C CA . ARG A 1 181 ? -8.123 -3.027 3.835 1.00 98.56 181 ARG A CA 1
ATOM 1296 C C . ARG A 1 181 ? -8.141 -3.737 5.192 1.00 98.56 181 ARG A C 1
ATOM 1298 O O . ARG A 1 181 ? -9.201 -3.867 5.800 1.00 98.56 181 ARG A O 1
ATOM 1305 N N . GLU A 1 182 ? -6.998 -4.244 5.650 1.00 98.12 182 GLU A N 1
ATOM 1306 C CA . GLU A 1 182 ? -6.882 -4.851 6.982 1.00 98.12 182 GLU A CA 1
ATOM 1307 C C . GLU A 1 182 ? -7.040 -3.801 8.090 1.00 98.12 182 GLU A C 1
ATOM 1309 O O . GLU A 1 182 ? -7.748 -4.046 9.069 1.00 98.12 182 GLU A O 1
ATOM 1314 N N . ALA A 1 183 ? -6.430 -2.626 7.920 1.00 98.19 183 ALA A N 1
ATOM 1315 C CA . ALA A 1 183 ? -6.550 -1.514 8.854 1.00 98.19 183 ALA A CA 1
ATOM 1316 C C . ALA A 1 183 ? -7.999 -1.002 8.958 1.00 98.19 183 ALA A C 1
ATOM 1318 O O . ALA A 1 183 ? -8.492 -0.810 10.070 1.00 98.19 183 ALA A O 1
ATOM 1319 N N . ASP A 1 184 ? -8.707 -0.880 7.830 1.00 98.19 184 ASP A N 1
ATOM 1320 C CA . ASP A 1 184 ? -10.135 -0.536 7.779 1.00 98.19 184 ASP A CA 1
ATOM 1321 C C . ASP A 1 184 ? -11.005 -1.550 8.529 1.00 98.19 184 ASP A C 1
ATOM 1323 O O . ASP A 1 184 ? -11.901 -1.180 9.286 1.00 98.19 184 ASP A O 1
ATOM 1327 N N . GLU A 1 185 ? -10.742 -2.847 8.357 1.00 98.19 185 GLU A N 1
ATOM 1328 C CA . GLU A 1 185 ? -11.497 -3.890 9.053 1.00 98.19 185 GLU A CA 1
ATOM 1329 C C . GLU A 1 185 ? -11.250 -3.862 10.570 1.00 98.19 185 GLU A C 1
ATOM 1331 O O . GLU A 1 185 ? -12.173 -4.103 11.350 1.00 98.19 185 GLU A O 1
ATOM 1336 N N . LEU A 1 186 ? -10.025 -3.560 11.010 1.00 97.44 186 LEU A N 1
ATOM 1337 C CA . LEU A 1 186 ? -9.722 -3.391 12.434 1.00 97.44 186 LEU A CA 1
ATOM 1338 C C . LEU A 1 186 ? -10.385 -2.142 13.013 1.00 97.44 186 LEU A C 1
ATOM 1340 O O . LEU A 1 186 ? -10.923 -2.210 14.119 1.00 97.44 186 LEU A O 1
ATOM 1344 N N . LEU A 1 187 ? -10.400 -1.041 12.260 1.00 98.19 187 LEU A N 1
ATOM 1345 C CA . LEU A 1 187 ? -11.108 0.174 12.647 1.00 98.19 187 LEU A CA 1
ATOM 1346 C C . LEU A 1 187 ? -12.605 -0.109 12.805 1.00 98.19 187 LEU A C 1
ATOM 1348 O O . LEU A 1 187 ? -13.155 0.132 13.877 1.00 98.19 187 LEU A O 1
ATOM 1352 N N . ARG A 1 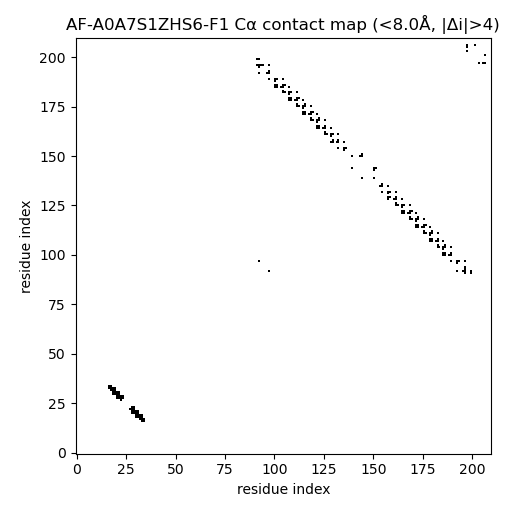188 ? -13.225 -0.752 11.810 1.00 98.38 188 ARG A N 1
ATOM 1353 C CA . ARG A 1 188 ? -14.634 -1.168 11.852 1.00 98.38 188 ARG A CA 1
ATOM 1354 C C . ARG A 1 188 ? -14.952 -2.009 13.091 1.00 98.38 188 ARG A C 1
ATOM 1356 O O . ARG A 1 188 ? -15.951 -1.776 13.759 1.00 98.38 188 ARG A O 1
ATOM 1363 N N . ARG A 1 189 ? -14.090 -2.970 13.444 1.00 97.75 189 ARG A N 1
ATOM 1364 C CA . ARG A 1 189 ? -14.261 -3.782 14.666 1.00 97.75 189 ARG A CA 1
ATOM 1365 C C . ARG A 1 189 ? -14.120 -2.970 15.947 1.00 97.75 189 ARG A C 1
ATOM 1367 O O . ARG A 1 189 ? -14.790 -3.279 16.927 1.00 97.75 189 ARG A O 1
ATOM 1374 N N . SER A 1 190 ? -13.234 -1.976 15.963 1.00 97.81 190 SER A N 1
ATOM 1375 C CA . SER A 1 190 ? -13.086 -1.087 17.117 1.00 97.81 190 SER A CA 1
ATOM 1376 C C . SER A 1 190 ? -14.316 -0.192 17.305 1.00 97.81 190 SER A C 1
ATOM 1378 O O . SER A 1 190 ? -14.759 -0.017 18.437 1.00 97.81 190 SER A O 1
ATOM 1380 N N . GLU A 1 191 ? -14.927 0.276 16.211 1.00 97.50 191 GLU A N 1
ATOM 1381 C CA . GLU A 1 191 ? -16.184 1.035 16.223 1.00 97.50 191 GLU A CA 1
ATOM 1382 C C . GLU A 1 191 ? -17.348 0.169 16.729 1.00 97.50 191 GLU A C 1
ATOM 1384 O O . GLU A 1 191 ? -18.053 0.569 17.652 1.00 97.50 191 GLU A O 1
ATOM 1389 N N . GLU A 1 192 ? -17.491 -1.061 16.221 1.00 97.12 192 GLU A N 1
ATOM 1390 C CA . GLU A 1 192 ? -18.499 -2.019 16.709 1.00 97.12 192 GLU A CA 1
ATOM 1391 C C . GLU A 1 192 ? -18.331 -2.331 18.206 1.00 97.12 192 GLU A C 1
ATOM 1393 O O . GLU A 1 192 ? -19.310 -2.436 18.947 1.00 97.12 192 GLU A O 1
ATOM 1398 N N . ALA A 1 193 ? -17.086 -2.482 18.671 1.00 96.19 193 ALA A N 1
ATOM 1399 C CA . ALA A 1 193 ? -16.796 -2.723 20.081 1.00 96.19 193 ALA A CA 1
ATOM 1400 C C . ALA A 1 193 ? -17.138 -1.507 20.953 1.00 96.19 193 ALA A C 1
ATOM 1402 O O . ALA A 1 193 ? -17.660 -1.679 22.055 1.00 96.19 193 ALA A O 1
ATOM 1403 N N . LEU A 1 194 ? -16.884 -0.292 20.462 1.00 95.69 194 LEU A N 1
ATOM 1404 C CA . LEU A 1 194 ? -17.265 0.939 21.144 1.00 95.69 194 LEU A CA 1
ATOM 1405 C C . LEU A 1 194 ? -18.793 1.063 21.257 1.00 95.69 194 LEU A C 1
ATOM 1407 O O . LEU A 1 194 ? -19.296 1.336 22.343 1.00 95.69 194 LEU A O 1
ATOM 1411 N N . GLU A 1 195 ? -19.541 0.801 20.183 1.00 95.56 195 GLU A N 1
ATOM 1412 C CA . GLU A 1 195 ? -21.013 0.812 20.204 1.00 95.56 195 GLU A CA 1
ATOM 1413 C C . GLU A 1 195 ? -21.587 -0.211 21.198 1.00 95.56 195 GLU A C 1
ATOM 1415 O O . GLU A 1 195 ? -22.511 0.094 21.963 1.00 95.56 195 GLU A O 1
ATOM 1420 N N . ALA A 1 196 ? -21.014 -1.418 21.230 1.00 95.19 196 ALA A N 1
ATOM 1421 C CA . ALA A 1 196 ? -21.380 -2.443 22.201 1.00 95.19 196 ALA A CA 1
ATOM 1422 C C . ALA A 1 196 ? -21.077 -1.991 23.639 1.00 95.19 196 ALA A C 1
ATOM 1424 O O . ALA A 1 196 ? -21.934 -2.118 24.513 1.00 95.19 196 ALA A O 1
ATOM 1425 N N . HIS A 1 197 ? -19.902 -1.399 23.877 1.00 94.12 197 HIS A N 1
ATOM 1426 C CA . HIS A 1 197 ? -19.525 -0.869 25.186 1.00 94.12 197 HIS A CA 1
ATOM 1427 C C . HIS A 1 197 ? -20.489 0.224 25.667 1.00 94.12 197 HIS A C 1
ATOM 1429 O O . HIS A 1 197 ? -20.935 0.182 26.810 1.00 94.12 197 HIS A O 1
ATOM 1435 N N . LEU A 1 198 ? -20.866 1.169 24.802 1.00 94.31 198 LEU A N 1
ATOM 1436 C CA . LEU A 1 198 ? -21.820 2.230 25.148 1.00 94.31 198 LEU A CA 1
ATOM 1437 C C . LEU A 1 198 ? -23.225 1.683 25.444 1.00 94.31 198 LEU A C 1
ATOM 1439 O O . LEU A 1 198 ? -23.948 2.240 26.267 1.00 94.31 198 LEU A O 1
ATOM 1443 N N . THR A 1 199 ? -23.606 0.575 24.807 1.00 94.38 199 THR A N 1
ATOM 1444 C CA . THR A 1 199 ? -24.874 -0.112 25.092 1.00 94.38 199 THR A CA 1
ATOM 1445 C C . THR A 1 199 ? -24.841 -0.821 26.449 1.00 94.38 199 THR A C 1
ATOM 1447 O O . THR A 1 199 ? -25.813 -0.757 27.203 1.00 94.38 199 THR A O 1
ATOM 1450 N N . ASP A 1 200 ? -23.728 -1.487 26.769 1.00 93.00 200 ASP A N 1
ATOM 1451 C CA . ASP A 1 200 ? -23.543 -2.222 28.025 1.00 93.00 200 ASP A CA 1
ATOM 1452 C C . ASP A 1 200 ? -23.329 -1.281 29.231 1.00 93.00 200 ASP A C 1
ATOM 1454 O O . ASP A 1 200 ? -23.725 -1.609 30.353 1.00 93.00 200 ASP A O 1
ATOM 1458 N N . PHE A 1 201 ? -22.726 -0.107 29.005 1.00 93.56 201 PHE A N 1
ATOM 1459 C CA . PHE A 1 201 ? -22.331 0.867 30.028 1.00 93.56 201 PHE A CA 1
ATOM 1460 C C . PHE A 1 201 ? -22.806 2.290 29.667 1.00 93.56 201 PHE A C 1
ATOM 1462 O O . PHE A 1 201 ? -21.995 3.128 29.271 1.00 93.56 201 PHE A O 1
ATOM 1469 N N . PRO A 1 202 ? -24.103 2.607 29.839 1.00 90.88 202 PRO A N 1
ATOM 1470 C CA . PRO A 1 202 ? -24.653 3.917 29.471 1.00 90.88 202 PRO A CA 1
ATOM 1471 C C . PRO A 1 202 ? -24.082 5.082 30.297 1.00 90.88 202 PRO A C 1
ATOM 1473 O O . PRO A 1 202 ? -24.033 6.204 29.810 1.00 90.88 202 PRO A O 1
ATOM 1476 N N . ASP A 1 203 ? -23.611 4.818 31.521 1.00 92.06 203 ASP A N 1
ATOM 1477 C CA . ASP A 1 203 ? -22.961 5.812 32.391 1.00 92.06 203 ASP A CA 1
ATOM 1478 C C . ASP A 1 203 ? -21.434 5.901 32.151 1.00 92.06 203 ASP A C 1
ATOM 1480 O O . ASP A 1 203 ? -20.691 6.418 32.989 1.00 92.06 203 ASP A O 1
ATOM 1484 N N . SER A 1 204 ? -20.927 5.321 31.055 1.00 88.94 204 SER A N 1
ATOM 1485 C CA . SER A 1 204 ? -19.497 5.325 30.729 1.00 88.94 204 SER A CA 1
ATOM 1486 C C . SER A 1 204 ? -19.002 6.745 30.421 1.00 88.94 204 SER A C 1
ATOM 1488 O O . SER A 1 204 ? -19.668 7.477 29.688 1.00 88.94 204 SER A O 1
ATOM 1490 N N . PRO A 1 205 ? -17.795 7.140 30.878 1.00 85.75 205 PRO A N 1
ATOM 1491 C CA . PRO A 1 205 ? -17.209 8.440 30.537 1.00 85.75 205 PRO A CA 1
ATOM 1492 C C . PRO A 1 205 ? -16.947 8.608 29.030 1.00 85.75 205 PRO A C 1
ATOM 1494 O O . PRO A 1 205 ? -16.754 9.727 28.561 1.00 85.75 205 PRO A O 1
ATOM 1497 N N . LEU A 1 206 ? -16.946 7.511 28.263 1.00 82.88 206 LEU A N 1
ATOM 1498 C CA . LEU A 1 206 ? -16.827 7.533 26.804 1.00 82.88 206 LEU A CA 1
ATOM 1499 C C . LEU A 1 206 ? -18.090 8.041 26.099 1.00 82.88 206 LEU A C 1
ATOM 1501 O O . LEU A 1 206 ? -18.047 8.259 24.891 1.00 82.88 206 LEU A O 1
ATOM 1505 N N . HIS A 1 207 ? -19.204 8.235 26.814 1.00 80.62 207 HIS A N 1
ATOM 1506 C CA . HIS A 1 207 ? -20.466 8.633 26.194 1.00 80.62 207 HIS A CA 1
ATOM 1507 C C . HIS A 1 207 ? -20.467 10.073 25.652 1.00 80.62 207 HIS A C 1
ATOM 1509 O O . HIS A 1 207 ? -21.396 10.452 24.945 1.00 80.62 207 HIS A O 1
ATOM 1515 N N . GLY A 1 208 ? -19.392 10.837 25.881 1.00 73.56 208 GLY A N 1
ATOM 1516 C CA . GLY A 1 208 ? -19.241 12.177 25.327 1.00 73.56 208 GLY A CA 1
ATOM 1517 C C . GLY A 1 208 ? -20.278 13.127 25.913 1.00 73.56 208 GLY A C 1
ATOM 1518 O O . GLY A 1 208 ? -21.082 13.690 25.177 1.00 73.56 208 GLY A O 1
ATOM 1519 N N . ASP A 1 209 ? -20.264 13.296 27.236 1.00 59.75 209 ASP A N 1
ATOM 1520 C CA . ASP A 1 209 ? -20.962 14.405 27.888 1.00 59.75 209 ASP A CA 1
ATOM 1521 C C . ASP A 1 209 ? -20.205 15.709 27.565 1.00 59.75 209 ASP A C 1
ATOM 1523 O O . ASP A 1 209 ? -19.406 16.200 28.368 1.00 59.75 209 ASP A O 1
ATOM 1527 N N . GLU A 1 210 ? -20.385 16.219 26.343 1.00 53.91 210 GLU A N 1
ATOM 1528 C CA . GLU A 1 210 ? -20.072 17.615 25.996 1.00 53.91 210 GLU A CA 1
ATOM 1529 C C . GLU A 1 210 ? -21.050 18.594 26.666 1.00 53.91 210 GLU A C 1
ATOM 1531 O O . GLU A 1 210 ? -22.281 18.347 26.646 1.00 53.91 210 GLU A O 1
#

Secondary structure (DSSP, 8-state):
------------SS----EEEEE-STT-EEEEE-----PPP--S---------------PPP--------------------------------HHHHHHHHHHHHHHHHHHHHHHHHHHHHHHHHHHHHHHHHHHHHHS-HHHHHH-HHHHHHHHHHHHHHHHHHHHHHHHHHHHHHHHHHHHHHHHHHHHHHHHHHHH-TT-GGG---

Sequence (210 aa):
MAFFRYGCLRSRLLPSLLCATAVLGPGAVVAVTAYVTPRAAPSVGGRAVARTVASSAPLAPASPFSASASSSFSSFFSPFAAAVAGSTALRLVTETDVLDLVTSAERAWEKALEARKRAEYLSTEAEYAAETAAAESEKVSPAEFASSVSAIGDVLNSALDAGSVLERAQKAGEEADALEREADELLRRSEEALEAHLTDFPDSPLHGDE

Solvent-accessible surface area (backbone atoms only — not comparable to full-atom values): 13182 Å² total; per-residue (Å²): 142,82,87,86,83,84,82,83,80,89,73,85,91,68,90,81,79,61,77,54,77,53,74,69,61,99,88,45,78,54,80,49,80,59,83,82,75,86,72,82,84,77,86,82,92,71,86,86,78,85,83,82,80,85,83,82,81,81,84,79,83,90,80,93,84,87,82,87,84,87,76,90,75,81,84,79,86,76,91,75,86,70,83,72,80,74,74,78,65,79,82,75,58,48,72,66,60,29,52,54,32,43,55,49,15,53,56,33,41,53,51,16,51,54,35,40,54,50,14,53,51,33,43,52,51,17,52,52,32,44,52,50,22,50,53,50,50,68,70,52,47,78,68,48,57,75,71,32,71,65,65,47,47,53,33,51,49,35,45,50,51,17,50,55,35,38,52,53,14,51,53,32,40,55,51,14,56,52,34,43,55,51,17,52,52,34,42,52,51,21,51,55,40,43,55,48,24,48,69,78,36,72,88,40,86,84,69,63,90,122

pLDDT: mean 73.61, std 23.31, range [32.25, 98.56]